Protein AF-A0AB34Z5J9-F1 (afdb_monomer)

Solvent-accessible surface area (backbone atoms only — not comparable to full-atom values): 11481 Å² total; per-residue (Å²): 140,80,83,76,79,74,84,74,77,74,65,77,55,78,80,76,75,94,59,63,90,60,36,76,44,75,49,77,56,95,53,24,40,38,38,29,40,53,68,23,30,44,81,69,49,71,51,79,42,78,51,80,87,83,54,104,60,88,43,65,30,38,40,39,29,26,32,43,65,83,56,100,83,80,54,65,54,71,48,75,48,70,69,78,55,93,94,48,43,84,73,50,65,47,67,53,68,44,71,50,92,61,91,52,70,50,76,49,75,57,94,89,40,82,45,72,50,68,60,80,61,38,28,34,46,32,47,34,36,72,48,26,35,42,36,44,27,26,61,50,58,60,54,65,34,34,66,88,49,40,80,41,71,69,44,47,51,52,51,49,54,51,52,53,50,51,45,51,53,28,51,76,69,76,40,84,66,58,96,72,42,54,66,59,55,47,32,68,75,57,54,101

InterPro domains:
  IPR004180 Protein of unknown function DUF226, Borrelia species [PF02890] (55-190)

Secondary structure (DSSP, 8-state):
---PPP-----------S-GGGEEEEEEETTEEEEEEEEESSEEEEEEEEE-SS-SS-EEEEEEEEE-SSSSSS-EEEEEE-PPPTT--EEEEEEEEE--SS--EEEEEETTEEEEEE-S-EEEEEEEETTEEEEEEESGGGGGG-HHHHTSHHHHHHHHHHHHHHHHHHHHTT-PPPSS-HHHHHHHHH--

Radius of gyration: 19.25 Å; Cα contacts (8 Å, |Δi|>4): 317; chains: 1; bounding box: 52×55×58 Å

Nearest PDB structures (foldseek):
  3f6h-assembly1_B  TM=5.678E-01  e=7.567E+00  Leptospira interrogans
  2qkd-assembly1_A  TM=2.552E-01  e=8.009E+00  Mus musculus

Structure (mmCIF, N/CA/C/O backbone):
data_AF-A0AB34Z5J9-F1
#
_entry.id   AF-A0AB34Z5J9-F1
#
loop_
_atom_site.group_PDB
_atom_site.id
_atom_site.type_symbol
_atom_site.label_atom_id
_atom_site.label_alt_id
_atom_site.label_comp_id
_atom_site.label_asym_id
_atom_site.label_entity_id
_atom_site.label_seq_id
_atom_site.pdbx_PDB_ins_code
_atom_site.Cartn_x
_atom_site.Cartn_y
_atom_site.Cartn_z
_atom_site.occupancy
_atom_site.B_iso_or_equiv
_atom_site.auth_seq_id
_atom_site.auth_comp_id
_atom_site.auth_asym_id
_atom_site.auth_atom_id
_atom_site.pdbx_PDB_model_num
ATOM 1 N N . MET A 1 1 ? -31.001 -37.516 22.589 1.00 37.53 1 MET A N 1
ATOM 2 C CA . MET A 1 1 ? -30.347 -37.360 21.273 1.00 37.53 1 MET A CA 1
ATOM 3 C C . MET A 1 1 ? -31.066 -36.230 20.564 1.00 37.53 1 MET A C 1
ATOM 5 O O . MET A 1 1 ? -32.248 -36.346 20.296 1.00 37.53 1 MET A O 1
ATOM 9 N N . GLU A 1 2 ? -30.540 -35.029 20.765 1.00 39.19 2 GLU A N 1
ATOM 10 C CA . GLU A 1 2 ? -29.857 -34.203 19.749 1.00 39.19 2 GLU A CA 1
ATOM 11 C C . GLU A 1 2 ? -30.786 -33.074 19.293 1.00 39.19 2 GLU A C 1
ATOM 13 O O . GLU A 1 2 ? -31.402 -33.093 18.234 1.00 39.19 2 GLU A O 1
ATOM 18 N N . THR A 1 3 ? -30.894 -32.061 20.153 1.00 40.12 3 THR A N 1
ATOM 19 C CA . THR A 1 3 ? -31.302 -30.721 19.737 1.00 40.12 3 THR A CA 1
ATOM 20 C C . THR A 1 3 ? -30.230 -30.190 18.792 1.00 40.12 3 THR A C 1
ATOM 22 O O . THR A 1 3 ? -29.112 -29.898 19.221 1.00 40.12 3 THR A O 1
ATOM 25 N N . ALA A 1 4 ? -30.560 -30.113 17.503 1.00 41.91 4 ALA A N 1
ATOM 26 C CA . ALA A 1 4 ? -29.700 -29.518 16.491 1.00 41.91 4 ALA A CA 1
ATOM 27 C C . ALA A 1 4 ? -29.299 -28.091 16.920 1.00 41.91 4 ALA A C 1
ATOM 29 O O . ALA A 1 4 ? -30.174 -27.309 17.303 1.00 41.91 4 ALA A O 1
ATOM 30 N N . PRO A 1 5 ? -28.006 -27.723 16.883 1.00 36.50 5 PRO A N 1
ATOM 31 C CA . PRO A 1 5 ? -27.596 -26.383 17.257 1.00 36.50 5 PRO A CA 1
ATOM 32 C C . PRO A 1 5 ? -28.062 -25.399 16.182 1.00 36.50 5 PRO A C 1
ATOM 34 O O . PRO A 1 5 ? -27.788 -25.567 14.991 1.00 36.50 5 PRO A O 1
ATOM 37 N N . GLU A 1 6 ? -28.772 -24.360 16.615 1.00 38.91 6 GLU A N 1
ATOM 38 C CA . GLU A 1 6 ? -29.159 -23.235 15.771 1.00 38.91 6 GLU A CA 1
ATOM 39 C C . GLU A 1 6 ? -27.933 -22.661 15.036 1.00 38.91 6 GLU A C 1
ATOM 41 O O . GLU A 1 6 ? -26.849 -22.537 15.623 1.00 38.91 6 GLU A O 1
ATOM 46 N N . PRO A 1 7 ? -28.063 -22.256 13.759 1.00 33.31 7 PRO A N 1
ATOM 47 C CA . PRO A 1 7 ? -26.961 -21.646 13.041 1.00 33.31 7 PRO A CA 1
ATOM 48 C C . PRO A 1 7 ? -26.617 -20.300 13.689 1.00 33.31 7 PRO A C 1
ATOM 50 O O . PRO A 1 7 ? -27.321 -19.300 13.534 1.00 33.31 7 PRO A O 1
ATOM 53 N N . ILE A 1 8 ? -25.484 -20.285 14.394 1.00 36.44 8 ILE A N 1
ATOM 54 C CA . ILE A 1 8 ? -24.826 -19.100 14.944 1.00 36.44 8 ILE A CA 1
ATOM 55 C C . ILE A 1 8 ? -24.813 -18.018 13.862 1.00 36.44 8 ILE A C 1
ATOM 57 O O . ILE A 1 8 ? -24.195 -18.177 12.804 1.00 36.44 8 ILE A O 1
ATOM 61 N N . LYS A 1 9 ? -25.521 -16.911 14.124 1.00 40.12 9 LYS A N 1
ATOM 62 C CA . LYS A 1 9 ? -25.603 -15.736 13.250 1.00 40.12 9 LYS A CA 1
ATOM 63 C C . LYS A 1 9 ? -24.185 -15.271 12.906 1.00 40.12 9 LYS A C 1
ATOM 65 O O . LYS A 1 9 ? -23.547 -14.570 13.689 1.00 40.12 9 LYS A O 1
ATOM 70 N N . LYS A 1 10 ? -23.694 -15.664 11.723 1.00 36.88 10 LYS A N 1
ATOM 71 C CA . LYS A 1 10 ? -22.406 -15.239 11.162 1.00 36.88 10 LYS A CA 1
ATOM 72 C C . LYS A 1 10 ? -22.338 -13.717 11.228 1.00 36.88 10 LYS A C 1
ATOM 74 O O . LYS A 1 10 ? -23.129 -13.024 10.584 1.00 36.88 10 LYS A O 1
ATOM 79 N N . GLY A 1 11 ? -21.419 -13.208 12.048 1.00 32.62 11 GLY A N 1
ATOM 80 C CA . GLY A 1 11 ? -21.212 -11.781 12.247 1.00 32.62 11 GLY A CA 1
ATOM 81 C C . GLY A 1 11 ? -21.100 -11.072 10.901 1.00 32.62 11 GLY A C 1
ATOM 82 O O . GLY A 1 11 ? -20.240 -11.392 10.081 1.00 32.62 11 GLY A O 1
ATOM 83 N N . LYS A 1 12 ? -22.009 -10.125 10.651 1.00 31.44 12 LYS A N 1
ATOM 84 C CA . LYS A 1 12 ? -21.977 -9.277 9.458 1.00 31.44 12 LYS A CA 1
ATOM 85 C C . LYS A 1 12 ? -20.625 -8.566 9.416 1.00 31.44 12 LYS A C 1
ATOM 87 O O . LYS A 1 12 ? -20.352 -7.705 10.250 1.00 31.44 12 LYS A O 1
ATOM 92 N N . CYS A 1 13 ? -19.799 -8.918 8.436 1.00 33.16 13 CYS A N 1
ATOM 93 C CA . CYS A 1 13 ? -18.566 -8.214 8.119 1.00 33.16 13 CYS A CA 1
ATOM 94 C C . CYS A 1 13 ? -18.916 -6.746 7.809 1.00 33.16 13 CYS A C 1
ATOM 96 O O . CYS A 1 13 ? -19.538 -6.450 6.788 1.00 33.16 13 CYS A O 1
ATOM 98 N N . LYS A 1 14 ? -18.623 -5.839 8.749 1.00 38.50 14 LYS A N 1
ATOM 99 C CA . LYS A 1 14 ? -19.113 -4.448 8.758 1.00 38.50 14 LYS A CA 1
ATOM 100 C C . LYS A 1 14 ? -18.133 -3.450 8.138 1.00 38.50 14 LYS A C 1
ATOM 102 O O . LYS A 1 14 ? -18.290 -2.252 8.358 1.00 38.50 14 LYS A O 1
ATOM 107 N N . VAL A 1 15 ? -17.164 -3.872 7.329 1.00 35.91 15 VAL A N 1
ATOM 108 C CA . VAL A 1 15 ? -16.463 -2.918 6.459 1.00 35.91 15 VAL A CA 1
ATOM 109 C C . VAL A 1 15 ? -17.400 -2.641 5.289 1.00 35.91 15 VAL A C 1
ATOM 111 O O . VAL A 1 15 ? -17.689 -3.543 4.515 1.00 35.91 15 VAL A O 1
ATOM 114 N N . GLU A 1 16 ? -17.932 -1.426 5.191 1.00 35.06 16 GLU A N 1
ATOM 115 C CA . GLU A 1 16 ? -18.709 -0.980 4.032 1.00 35.06 16 GLU A CA 1
ATOM 116 C C . GLU A 1 16 ? -17.898 0.094 3.324 1.00 35.06 16 GLU A C 1
ATOM 118 O O . GLU A 1 16 ? -17.802 1.223 3.803 1.00 35.06 16 GLU A O 1
ATOM 123 N N . CYS A 1 17 ? -17.318 -0.257 2.179 1.00 39.47 17 CYS A N 1
ATOM 124 C CA . CYS A 1 17 ? -16.840 0.740 1.235 1.00 39.47 17 CYS A CA 1
ATOM 125 C C . CYS A 1 17 ? -18.034 1.211 0.398 1.00 39.47 17 CYS A C 1
ATOM 127 O O . CYS A 1 17 ? -18.620 0.437 -0.358 1.00 39.47 17 CYS A O 1
ATOM 129 N N . GLN A 1 18 ? -18.409 2.484 0.538 1.00 38.97 18 GLN A N 1
ATOM 130 C CA . GLN A 1 18 ? -19.601 3.055 -0.106 1.00 38.97 18 GLN A CA 1
ATOM 131 C C . GLN A 1 18 ? -19.441 3.292 -1.622 1.00 38.97 18 GLN A C 1
ATOM 133 O O . GLN A 1 18 ? -20.354 3.820 -2.245 1.00 38.97 18 GLN A O 1
ATOM 138 N N . ASN A 1 19 ? -18.302 2.923 -2.222 1.00 51.12 19 ASN A N 1
ATOM 139 C CA . ASN A 1 19 ? -17.972 3.233 -3.615 1.00 51.12 19 ASN A CA 1
ATOM 140 C C . ASN A 1 19 ? -17.484 1.983 -4.375 1.00 51.12 19 ASN A C 1
ATOM 142 O O . ASN A 1 19 ? -16.292 1.802 -4.622 1.00 51.12 19 ASN A O 1
ATOM 146 N N . LYS A 1 20 ? -18.415 1.065 -4.673 1.00 50.72 20 LYS A N 1
ATOM 147 C CA . LYS A 1 20 ? -18.115 -0.283 -5.199 1.00 50.72 20 LYS A CA 1
ATOM 148 C C . LYS A 1 20 ? -17.430 -0.279 -6.572 1.00 50.72 20 LYS A C 1
ATOM 150 O O . LYS A 1 20 ? -16.634 -1.170 -6.833 1.00 50.72 20 LYS A O 1
ATOM 155 N N . GLU A 1 21 ? -17.671 0.731 -7.409 1.00 59.09 21 GLU A N 1
ATOM 156 C CA . GLU A 1 21 ? -17.112 0.826 -8.773 1.00 59.09 21 GLU A CA 1
ATOM 157 C C . GLU A 1 21 ? -15.587 1.032 -8.815 1.00 59.09 21 GLU A C 1
ATOM 159 O O . GLU A 1 21 ? -14.943 0.815 -9.843 1.00 59.09 21 GLU A O 1
ATOM 164 N N . ARG A 1 22 ? -14.993 1.438 -7.687 1.00 67.19 22 ARG A N 1
ATOM 165 C CA . ARG A 1 22 ? -13.553 1.709 -7.561 1.00 67.19 22 ARG A CA 1
ATOM 166 C C . ARG A 1 22 ? -12.728 0.451 -7.281 1.00 67.19 22 ARG A C 1
ATOM 168 O O . ARG A 1 22 ? -11.511 0.442 -7.468 1.00 67.19 22 ARG A O 1
ATOM 175 N N . PHE A 1 23 ? -13.389 -0.626 -6.860 1.00 80.69 23 PHE A N 1
ATOM 176 C CA . PHE A 1 23 ? -12.752 -1.905 -6.586 1.00 80.69 23 PHE A CA 1
ATOM 177 C C . PHE A 1 23 ? -12.976 -2.862 -7.752 1.00 80.69 23 PHE A C 1
ATOM 179 O O . PHE A 1 23 ? -14.095 -3.054 -8.219 1.00 80.69 23 PHE A O 1
ATOM 186 N N . ILE A 1 24 ? -11.904 -3.495 -8.224 1.00 85.19 24 ILE A N 1
ATOM 187 C CA . ILE A 1 24 ? -12.002 -4.540 -9.253 1.00 85.19 24 ILE A CA 1
ATOM 188 C C . ILE A 1 24 ? -12.543 -5.848 -8.695 1.00 85.19 24 ILE A C 1
ATOM 190 O O . ILE A 1 24 ? -13.021 -6.674 -9.472 1.00 85.19 24 ILE A O 1
ATOM 194 N N . LEU A 1 25 ? -12.410 -6.037 -7.381 1.00 88.62 25 LEU A N 1
ATOM 195 C CA . LEU A 1 25 ? -12.826 -7.22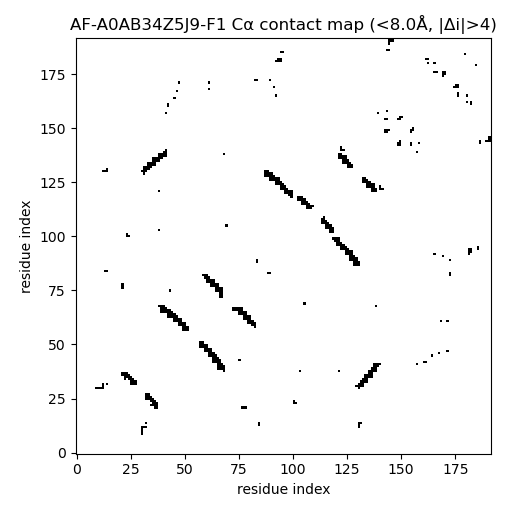3 -6.658 1.00 88.62 25 LEU A CA 1
ATOM 196 C C . LEU A 1 25 ? -13.064 -6.873 -5.185 1.00 88.62 25 LEU A C 1
ATOM 198 O O . LEU A 1 25 ? -12.303 -6.112 -4.583 1.00 88.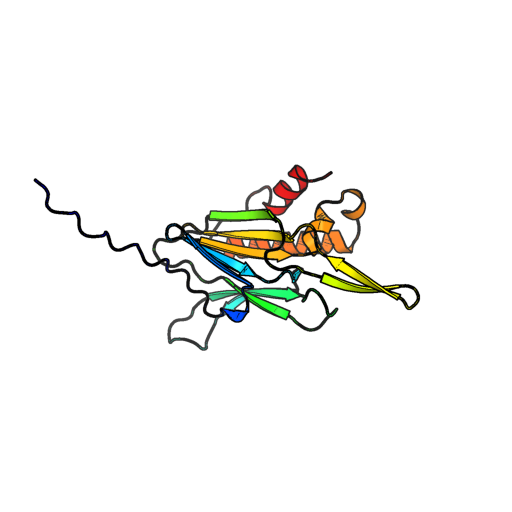62 25 LEU A O 1
ATOM 202 N N . ILE A 1 26 ? -14.122 -7.450 -4.620 1.00 88.75 26 ILE A N 1
ATOM 203 C CA . ILE A 1 26 ? -14.399 -7.443 -3.186 1.00 88.75 26 ILE A CA 1
ATOM 204 C C . ILE A 1 26 ? -14.570 -8.904 -2.776 1.00 88.75 26 ILE A C 1
ATOM 206 O O . ILE A 1 26 ? -15.576 -9.523 -3.122 1.00 88.75 26 ILE A O 1
ATOM 210 N N . GLU A 1 27 ? -13.587 -9.458 -2.075 1.00 88.81 27 GLU A N 1
ATOM 211 C CA . GLU A 1 27 ? -13.630 -10.827 -1.558 1.00 88.81 27 GLU A CA 1
ATOM 212 C C . GLU A 1 27 ? -14.259 -10.798 -0.157 1.00 88.81 27 GLU A C 1
ATOM 214 O O . GLU A 1 27 ? -13.976 -9.902 0.645 1.00 88.81 27 GLU A O 1
ATOM 219 N N . LYS A 1 28 ? -15.137 -11.756 0.148 1.00 90.19 28 LYS A N 1
ATOM 220 C CA . LYS A 1 28 ? -15.713 -11.929 1.487 1.00 90.19 28 LYS A CA 1
ATOM 221 C C . LYS A 1 28 ? -15.486 -13.362 1.932 1.00 90.19 28 LYS A C 1
ATOM 223 O O . LYS A 1 28 ? -16.151 -14.265 1.437 1.00 90.19 28 LYS A O 1
ATOM 228 N N . GLU A 1 29 ? -14.579 -13.552 2.876 1.00 83.56 29 GLU A N 1
ATOM 229 C CA . GLU A 1 29 ? -14.188 -14.872 3.363 1.00 83.56 29 GLU A CA 1
ATOM 230 C C . GLU A 1 29 ? -14.045 -14.840 4.885 1.00 83.56 29 GLU A C 1
ATOM 232 O O . GLU A 1 29 ? -13.462 -13.909 5.440 1.00 83.56 29 GLU A O 1
ATOM 237 N N . ASN A 1 30 ? -14.606 -15.833 5.581 1.00 80.12 30 ASN A N 1
ATOM 238 C CA . ASN A 1 30 ? -14.482 -15.994 7.039 1.00 80.12 30 ASN A CA 1
ATOM 239 C C . ASN A 1 30 ? -14.828 -14.734 7.854 1.00 80.12 30 ASN A C 1
ATOM 241 O O . ASN A 1 30 ? -14.181 -14.411 8.848 1.00 80.12 30 ASN A O 1
ATOM 245 N N . GLY A 1 31 ? -15.843 -13.984 7.411 1.00 80.19 31 GLY A N 1
ATOM 246 C CA . GLY A 1 31 ? -16.255 -12.745 8.074 1.00 80.19 31 GLY A CA 1
ATOM 247 C C . GLY A 1 31 ? -15.268 -11.585 7.908 1.00 80.19 31 GLY A C 1
ATOM 248 O O . GLY A 1 31 ? -15.427 -10.574 8.592 1.00 80.19 31 GLY A O 1
ATOM 249 N N . LYS A 1 32 ? -14.287 -11.701 7.003 1.00 86.44 32 LYS A N 1
ATOM 250 C CA . LYS A 1 32 ? -13.389 -10.628 6.565 1.00 86.44 32 LYS A CA 1
ATOM 251 C C . LYS A 1 32 ? -13.738 -10.168 5.154 1.00 86.44 32 LYS A C 1
ATOM 253 O O . LYS A 1 32 ? -14.137 -10.975 4.316 1.00 86.44 32 LYS A O 1
ATOM 258 N N . ALA A 1 33 ? -13.574 -8.876 4.893 1.00 90.81 33 ALA A N 1
ATOM 259 C CA . ALA A 1 33 ? -13.768 -8.294 3.569 1.00 90.81 33 ALA A CA 1
ATOM 260 C C . ALA A 1 33 ? -12.442 -7.750 3.027 1.00 90.81 33 ALA A C 1
ATOM 262 O O . ALA A 1 33 ? -11.815 -6.902 3.663 1.00 90.81 33 ALA A O 1
ATOM 263 N N . MET A 1 34 ? -12.036 -8.221 1.850 1.00 92.19 34 MET A N 1
ATOM 264 C CA . MET A 1 34 ? -10.837 -7.763 1.152 1.00 92.19 34 MET A CA 1
ATOM 265 C C . MET A 1 34 ? -11.239 -6.935 -0.060 1.00 92.19 34 MET A C 1
ATOM 267 O O . MET A 1 34 ? -11.973 -7.392 -0.933 1.00 92.19 34 MET A O 1
ATOM 271 N N . TYR A 1 35 ? -10.766 -5.698 -0.108 1.00 91.88 35 TYR A N 1
ATOM 272 C CA . TYR A 1 35 ? -11.091 -4.737 -1.153 1.00 91.88 35 TYR A CA 1
ATOM 273 C C . TYR A 1 35 ? -9.885 -4.540 -2.059 1.00 91.88 35 TYR A C 1
ATOM 275 O O . TYR A 1 35 ? -8.821 -4.166 -1.578 1.00 91.88 35 TYR A O 1
ATOM 283 N N . HIS A 1 36 ? -10.036 -4.750 -3.364 1.00 92.50 36 HIS A N 1
ATOM 284 C CA . HIS A 1 36 ? -8.932 -4.681 -4.323 1.00 92.50 36 HIS A CA 1
ATOM 285 C C . HIS A 1 36 ? -9.151 -3.546 -5.317 1.00 92.50 36 HIS A C 1
ATOM 287 O O . HIS A 1 36 ? -10.126 -3.574 -6.069 1.00 92.50 36 HIS A O 1
ATOM 293 N N . THR A 1 37 ? -8.271 -2.543 -5.341 1.00 90.62 37 THR A N 1
ATOM 294 C CA . THR A 1 37 ? -8.356 -1.443 -6.320 1.00 90.62 37 THR A CA 1
ATOM 295 C C . THR A 1 37 ? -7.939 -1.903 -7.718 1.00 90.62 37 THR A C 1
ATOM 297 O O . THR A 1 37 ? -7.345 -2.969 -7.898 1.00 90.62 37 THR A O 1
ATOM 300 N N . LYS A 1 38 ? -8.186 -1.072 -8.735 1.00 88.12 38 LYS A N 1
ATOM 301 C CA . LYS A 1 38 ? -7.490 -1.201 -10.026 1.00 88.12 38 LYS A CA 1
ATOM 302 C C . LYS A 1 38 ? -5.979 -1.028 -9.836 1.00 88.12 38 LYS A C 1
ATOM 304 O O . LYS A 1 38 ? -5.529 -0.453 -8.844 1.00 88.12 38 LYS A O 1
ATOM 309 N N . ILE A 1 39 ? -5.200 -1.527 -10.800 1.00 88.94 39 ILE A N 1
ATOM 310 C CA . ILE A 1 39 ? -3.765 -1.233 -10.870 1.00 88.94 39 ILE A CA 1
ATOM 311 C C . ILE A 1 39 ? -3.617 0.217 -11.312 1.00 88.94 39 ILE A C 1
ATOM 313 O O . ILE A 1 39 ? -4.005 0.560 -12.427 1.00 88.94 39 ILE A O 1
ATOM 317 N N . MET A 1 40 ? -3.045 1.034 -10.439 1.00 88.38 40 MET A N 1
ATOM 318 C CA . MET A 1 40 ? -2.765 2.448 -10.662 1.00 88.38 40 MET A CA 1
ATOM 319 C C . MET A 1 40 ? -1.274 2.644 -10.933 1.00 88.38 40 MET A C 1
ATOM 321 O O . MET A 1 40 ? -0.468 1.737 -10.703 1.00 88.38 40 MET A O 1
ATOM 325 N N . MET A 1 41 ? -0.879 3.803 -11.455 1.00 87.12 41 MET A N 1
ATOM 326 C CA . MET A 1 41 ? 0.539 4.098 -11.665 1.00 87.12 41 MET A CA 1
ATOM 327 C C . MET A 1 41 ? 1.247 4.231 -10.312 1.00 87.12 41 MET A C 1
ATOM 329 O O . MET A 1 41 ? 2.141 3.449 -9.992 1.00 87.12 41 MET A O 1
ATOM 333 N N . ASP A 1 42 ? 0.796 5.184 -9.508 1.00 87.31 42 ASP A N 1
ATOM 334 C CA . ASP A 1 42 ? 1.354 5.600 -8.222 1.00 87.31 42 ASP A CA 1
ATOM 335 C C . ASP A 1 42 ? 0.364 6.568 -7.530 1.00 87.31 42 ASP A C 1
ATOM 337 O O . ASP A 1 42 ? -0.790 6.733 -7.948 1.00 87.31 42 ASP A O 1
ATOM 341 N N . VAL A 1 43 ? 0.791 7.162 -6.418 1.00 89.56 43 VAL A N 1
ATOM 342 C CA . VAL A 1 43 ? -0.020 8.062 -5.595 1.00 89.56 43 VAL A CA 1
ATOM 343 C C . VAL A 1 43 ? 0.050 9.488 -6.159 1.00 89.56 43 VAL A C 1
ATOM 345 O O . VAL A 1 43 ? 1.110 9.949 -6.566 1.00 89.56 43 VAL A O 1
ATOM 348 N N . TYR A 1 44 ? -1.078 10.199 -6.203 1.00 87.75 44 TYR A N 1
ATOM 349 C CA . TYR A 1 44 ? -1.143 11.612 -6.599 1.00 87.75 44 TYR A CA 1
ATOM 350 C C . TYR A 1 44 ? -1.144 12.541 -5.383 1.00 87.75 44 TYR A C 1
ATOM 352 O O . TYR A 1 44 ? -0.292 13.416 -5.265 1.00 87.75 44 TYR A O 1
ATOM 360 N N . LYS A 1 45 ? -2.108 12.342 -4.480 1.00 90.44 45 LYS A N 1
ATOM 361 C CA . LYS A 1 45 ? -2.320 13.150 -3.272 1.00 90.44 45 LYS A CA 1
ATOM 362 C C . LYS A 1 45 ? -2.982 12.288 -2.203 1.00 90.44 45 LYS A C 1
ATOM 364 O O . LYS A 1 45 ? -3.702 11.349 -2.527 1.00 90.44 45 LYS A O 1
ATOM 369 N N . PHE A 1 46 ? -2.778 12.602 -0.936 1.00 93.06 46 PHE A N 1
ATOM 370 C CA . PHE A 1 46 ? -3.477 11.946 0.164 1.00 93.06 46 PHE A CA 1
ATOM 371 C C . PHE A 1 46 ? -3.614 12.891 1.354 1.00 93.06 46 PHE A C 1
ATOM 373 O O . PHE A 1 46 ? -3.043 13.981 1.348 1.00 93.06 46 PHE A O 1
ATOM 380 N N . GLY A 1 47 ? -4.433 12.505 2.326 1.00 92.00 47 GLY A N 1
ATOM 381 C CA . GLY A 1 47 ? -4.571 13.224 3.587 1.00 92.00 47 GLY A CA 1
ATOM 382 C C . GLY A 1 47 ? -5.913 12.983 4.261 1.00 92.00 47 GLY A C 1
ATOM 383 O O . GLY A 1 47 ? -6.793 12.309 3.718 1.00 92.00 47 GLY A O 1
ATOM 384 N N . VAL A 1 48 ? -6.069 13.563 5.448 1.00 89.12 48 VAL A N 1
ATOM 385 C CA . VAL A 1 48 ? -7.320 13.539 6.211 1.00 89.12 48 VAL A CA 1
ATOM 386 C C . VAL A 1 48 ? -8.243 14.649 5.713 1.00 89.12 48 VAL A C 1
ATOM 388 O O . VAL A 1 48 ? -7.838 15.802 5.596 1.00 89.12 48 VAL A O 1
ATOM 391 N N . TYR A 1 49 ? -9.494 14.302 5.424 1.00 84.19 49 TYR A N 1
ATOM 392 C CA . TYR A 1 49 ? -10.528 15.225 4.971 1.00 84.19 49 TYR A CA 1
ATOM 393 C C . TYR A 1 49 ? -11.780 15.088 5.836 1.00 84.19 49 TYR A C 1
ATOM 395 O O . TYR A 1 49 ? -12.204 13.986 6.187 1.00 84.19 49 TYR A O 1
ATOM 403 N N . GLU A 1 50 ? -12.413 16.220 6.135 1.00 76.69 50 GLU A N 1
ATOM 404 C CA . GLU A 1 50 ? -13.707 16.258 6.812 1.00 76.69 50 GLU A CA 1
ATOM 405 C C . GLU A 1 50 ? -14.837 16.136 5.780 1.00 76.69 50 GLU A C 1
ATOM 407 O O . GLU A 1 50 ? -15.011 17.001 4.915 1.00 76.69 50 GLU A O 1
ATOM 412 N N . ASN A 1 51 ? -15.640 15.073 5.863 1.00 66.06 51 ASN A N 1
ATOM 413 C CA . ASN A 1 51 ? -16.796 14.919 4.984 1.00 66.06 51 ASN A CA 1
ATOM 414 C C . ASN A 1 51 ? -18.042 15.581 5.593 1.00 66.06 51 ASN A C 1
ATOM 416 O O . ASN A 1 51 ? -18.663 15.047 6.513 1.00 66.06 51 ASN A O 1
ATOM 420 N N . LYS A 1 52 ? -18.436 16.738 5.046 1.00 61.31 52 LYS A N 1
ATOM 421 C CA . LYS A 1 52 ? -19.587 17.530 5.520 1.00 61.31 52 LYS A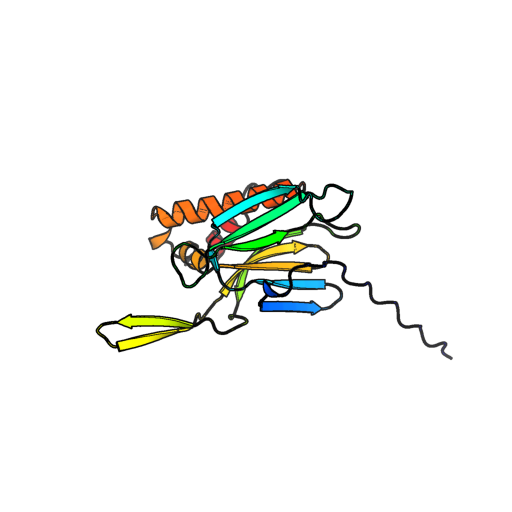 CA 1
ATOM 422 C C . LYS A 1 52 ? -20.948 17.068 4.969 1.00 61.31 52 LYS A C 1
ATOM 424 O O . LYS A 1 52 ? -21.976 17.538 5.440 1.00 61.31 52 LYS A O 1
ATOM 429 N N . LYS A 1 53 ? -20.986 16.173 3.970 1.00 55.41 53 LYS A N 1
ATOM 430 C CA . LYS A 1 53 ? -22.187 15.952 3.133 1.00 55.41 53 LYS A CA 1
ATOM 431 C C . LYS A 1 53 ? -23.143 14.833 3.575 1.00 55.41 53 LYS A C 1
ATOM 433 O O . LYS A 1 53 ? -24.233 14.764 3.023 1.00 55.41 53 LYS A O 1
ATOM 438 N N . LYS A 1 54 ? -22.776 13.929 4.498 1.00 50.78 54 LYS A N 1
ATOM 439 C CA . LYS A 1 54 ? -23.511 12.646 4.654 1.00 50.78 54 LYS A CA 1
ATOM 440 C C . LYS A 1 54 ? -24.234 12.375 5.979 1.00 50.78 54 LYS A C 1
ATOM 442 O O . LYS A 1 54 ? -24.983 11.408 6.042 1.00 50.78 54 LYS A O 1
ATOM 447 N N . SER A 1 55 ? -24.079 13.194 7.018 1.00 45.94 55 SER A N 1
ATOM 448 C CA . SER A 1 55 ? -24.847 13.061 8.273 1.00 45.94 55 SER A CA 1
ATOM 449 C C . SER A 1 55 ? -24.479 14.187 9.238 1.00 45.94 55 SER A C 1
ATOM 451 O O . SER A 1 55 ? -23.329 14.612 9.224 1.00 45.94 55 SER A O 1
ATOM 453 N N . LYS A 1 56 ? -25.379 14.582 10.152 1.00 51.66 56 LYS A N 1
ATOM 454 C CA . LYS A 1 56 ? -25.152 15.527 11.279 1.00 51.66 56 LYS A CA 1
ATOM 455 C C . LYS A 1 56 ? -23.927 15.219 12.182 1.00 51.66 56 LYS A C 1
ATOM 457 O O . LYS A 1 56 ? -23.676 15.939 13.140 1.00 51.66 56 LYS A O 1
ATOM 462 N N . LYS A 1 57 ? -23.158 14.160 11.899 1.00 53.81 57 LYS A N 1
ATOM 463 C CA . LYS A 1 57 ? -21.966 13.719 12.627 1.00 53.81 57 LYS A CA 1
ATOM 464 C C . LYS A 1 57 ? -20.737 13.864 11.722 1.00 53.81 57 LYS A C 1
ATOM 466 O O . LYS A 1 57 ? -20.641 13.169 10.710 1.00 53.81 57 LYS A O 1
ATOM 471 N N . LYS A 1 58 ? -19.812 14.755 12.099 1.00 58.88 58 LYS A N 1
ATOM 472 C CA . LYS A 1 58 ? -18.507 14.946 11.446 1.00 58.88 58 LYS A CA 1
ATOM 473 C C . LYS A 1 58 ? -17.758 13.611 11.401 1.00 58.88 58 LYS A C 1
ATOM 475 O O . LYS A 1 58 ? -17.558 12.984 12.441 1.00 58.88 58 LYS A O 1
ATOM 480 N N . ARG A 1 59 ? -17.376 13.150 10.208 1.00 68.44 59 ARG A N 1
ATOM 481 C CA . ARG A 1 59 ? -16.541 11.953 10.026 1.00 68.44 59 ARG A CA 1
ATOM 482 C C . ARG A 1 59 ? -15.288 12.341 9.254 1.00 68.44 59 ARG A C 1
ATOM 484 O O . ARG A 1 59 ? -15.385 12.855 8.141 1.00 68.44 59 ARG A O 1
ATOM 491 N N . MET A 1 60 ? -14.137 12.101 9.875 1.00 81.75 60 MET A N 1
ATOM 492 C CA . MET A 1 60 ? -12.834 12.231 9.231 1.00 81.75 60 MET A CA 1
ATOM 493 C C . MET A 1 60 ? -12.615 11.026 8.322 1.00 81.75 60 MET A C 1
ATOM 495 O O . MET A 1 60 ? -12.823 9.892 8.745 1.00 81.75 60 MET A O 1
ATOM 499 N N . GLU A 1 61 ? -12.212 11.254 7.082 1.00 89.00 61 GLU A N 1
ATOM 500 C CA . GLU A 1 61 ? -11.882 10.211 6.113 1.00 89.00 61 GLU A CA 1
ATOM 501 C C . GLU A 1 61 ? -10.455 10.433 5.626 1.00 89.00 61 GLU A C 1
ATOM 503 O O . GLU A 1 61 ? -10.050 11.568 5.385 1.00 89.00 61 GLU A O 1
ATOM 508 N N . PHE A 1 62 ? -9.693 9.362 5.440 1.00 89.88 62 PHE A N 1
ATOM 509 C CA . PHE A 1 62 ? -8.379 9.454 4.821 1.00 89.88 62 PHE A CA 1
ATOM 510 C C . PHE A 1 62 ? -8.519 9.201 3.322 1.00 89.88 62 PHE A C 1
ATOM 512 O O . PHE A 1 62 ? -8.808 8.086 2.881 1.00 89.88 62 PHE A O 1
ATOM 519 N N . ARG A 1 63 ? -8.359 10.250 2.521 1.00 90.44 63 ARG A N 1
ATOM 520 C CA . ARG A 1 63 ? -8.480 10.176 1.065 1.00 90.44 63 ARG A CA 1
ATOM 521 C C . ARG A 1 63 ? -7.126 9.844 0.457 1.00 90.44 63 ARG A C 1
ATOM 523 O O . ARG A 1 63 ? -6.118 10.441 0.819 1.00 90.44 63 ARG A O 1
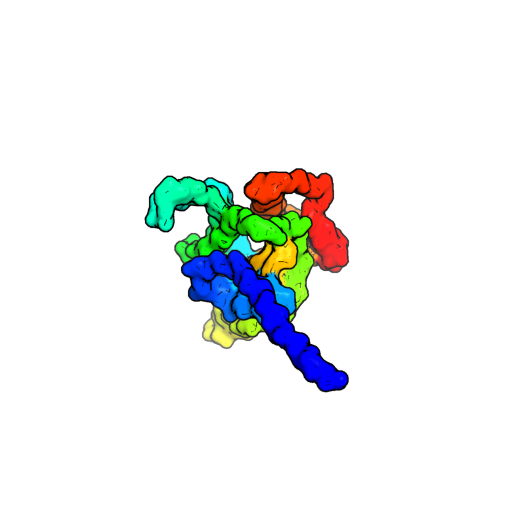ATOM 530 N N . VAL A 1 64 ? -7.134 8.951 -0.524 1.00 90.38 64 VAL A N 1
ATOM 531 C CA . VAL A 1 64 ? -5.988 8.584 -1.355 1.00 90.38 64 VAL A CA 1
ATOM 532 C C . VAL A 1 64 ? -6.368 8.783 -2.816 1.00 90.38 64 VAL A C 1
ATOM 534 O O . VAL A 1 64 ? -7.199 8.065 -3.361 1.00 90.38 64 VAL A O 1
ATOM 537 N N . SER A 1 65 ? -5.764 9.770 -3.452 1.00 88.44 65 SER A N 1
ATOM 538 C CA . SER A 1 65 ? -5.909 10.106 -4.864 1.00 88.44 65 SER A CA 1
ATOM 539 C C . SER A 1 65 ? -4.801 9.409 -5.655 1.00 88.44 65 SER A C 1
ATOM 541 O O . SER A 1 65 ? -3.626 9.568 -5.328 1.00 88.44 65 SER A O 1
ATOM 543 N N . LEU A 1 66 ? -5.153 8.638 -6.683 1.00 87.38 66 LEU A N 1
ATOM 544 C CA . LEU A 1 66 ? -4.249 7.736 -7.405 1.00 87.38 66 LEU A CA 1
ATOM 545 C C . LEU A 1 66 ? -4.138 8.113 -8.884 1.00 87.38 66 LEU A C 1
ATOM 547 O O . LEU A 1 66 ? -5.164 8.311 -9.533 1.00 87.38 66 LEU A O 1
ATOM 551 N N . ARG A 1 67 ? -2.919 8.156 -9.441 1.00 85.94 67 ARG A N 1
ATOM 552 C CA . ARG A 1 67 ? -2.714 8.432 -10.875 1.00 85.94 67 ARG A CA 1
ATOM 553 C C . ARG A 1 67 ? -3.098 7.215 -11.714 1.00 85.94 67 ARG A C 1
ATOM 555 O O . ARG A 1 67 ? -2.615 6.106 -11.465 1.00 85.94 67 ARG A O 1
ATOM 562 N N . ALA A 1 68 ? -3.955 7.419 -12.715 1.00 81.56 68 ALA A N 1
ATOM 563 C CA . ALA A 1 68 ? -4.354 6.373 -13.653 1.00 81.56 68 ALA A CA 1
ATOM 564 C C . ALA A 1 68 ? -3.152 5.710 -14.345 1.00 81.56 68 ALA A C 1
ATOM 566 O O . ALA A 1 68 ? -2.117 6.322 -14.598 1.00 81.56 68 ALA A O 1
ATOM 567 N N . LEU A 1 69 ? -3.314 4.427 -14.668 1.00 75.12 69 LEU A N 1
ATOM 568 C CA . LEU A 1 69 ? -2.276 3.597 -15.280 1.00 75.12 69 LEU A CA 1
ATOM 569 C C . LEU A 1 69 ? -1.952 3.984 -16.732 1.00 75.12 69 LEU A C 1
ATOM 571 O O . LEU A 1 69 ? -0.807 3.860 -17.167 1.00 75.12 69 LEU A O 1
ATOM 575 N N . PHE A 1 70 ? -2.976 4.414 -17.473 1.00 63.97 70 PHE A N 1
ATOM 576 C CA . PHE A 1 70 ? -2.924 4.794 -18.882 1.00 63.97 70 PHE A CA 1
ATOM 577 C C . PHE A 1 70 ? -3.636 6.137 -19.009 1.00 63.97 70 PHE A C 1
ATOM 579 O O . PHE A 1 70 ? -4.859 6.157 -18.940 1.00 63.97 70 PHE A O 1
ATOM 586 N N . ASN A 1 71 ? -2.864 7.226 -19.059 1.00 57.22 71 ASN A N 1
ATOM 587 C CA . ASN A 1 71 ? -3.214 8.613 -19.419 1.00 57.22 71 ASN A CA 1
ATOM 588 C C . ASN A 1 71 ? -2.416 9.535 -18.502 1.00 57.22 71 ASN A C 1
ATOM 590 O O . ASN A 1 71 ? -2.797 9.791 -17.359 1.00 57.22 71 ASN A O 1
ATOM 594 N N . GLY A 1 72 ? -1.260 9.966 -18.998 1.00 52.41 72 GLY A N 1
ATOM 595 C CA . GLY A 1 72 ? -0.253 10.673 -18.225 1.00 52.41 72 GLY A CA 1
ATOM 596 C C . GLY A 1 72 ? -0.610 12.112 -17.888 1.00 52.41 72 GLY A C 1
ATOM 597 O O . GLY A 1 72 ? 0.149 12.955 -18.313 1.00 52.41 72 GLY A O 1
ATOM 598 N N . GLU A 1 73 ? -1.707 12.376 -17.152 1.00 51.75 73 GLU A N 1
ATOM 599 C CA . GLU A 1 73 ? -1.739 13.453 -16.131 1.00 51.75 73 GLU A CA 1
ATOM 600 C C . GLU A 1 73 ? -3.082 13.727 -15.426 1.00 51.75 73 GLU A C 1
ATOM 602 O O . GLU A 1 73 ? -3.052 14.326 -14.357 1.00 51.75 73 GLU A O 1
ATOM 607 N N . ARG A 1 74 ? -4.264 13.329 -15.927 1.00 50.94 74 ARG A N 1
ATOM 608 C CA . ARG A 1 74 ? -5.513 13.990 -15.453 1.00 50.94 74 ARG A CA 1
ATOM 609 C C . ARG A 1 74 ? -6.574 13.150 -14.750 1.00 50.94 74 ARG A C 1
ATOM 611 O O . AR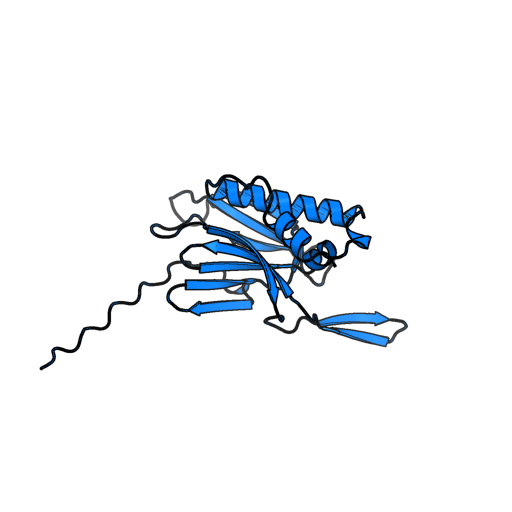G A 1 74 ? -7.442 13.732 -14.106 1.00 50.94 74 ARG A O 1
ATOM 618 N N . ILE A 1 75 ? -6.533 11.820 -14.824 1.00 57.44 75 ILE A N 1
ATOM 619 C CA . ILE A 1 75 ? -7.569 10.998 -14.177 1.00 57.44 75 ILE A CA 1
ATOM 620 C C . ILE A 1 75 ? -7.038 10.457 -12.858 1.00 57.44 75 ILE A C 1
ATOM 622 O O . ILE A 1 75 ? -6.174 9.579 -12.814 1.00 57.44 75 ILE A O 1
ATOM 626 N N . VAL A 1 76 ? -7.578 11.026 -11.788 1.00 63.97 76 VAL A N 1
ATOM 627 C CA . VAL A 1 76 ? -7.311 10.626 -10.417 1.00 63.97 76 VAL A CA 1
ATOM 628 C C . VAL A 1 76 ? -8.471 9.755 -9.948 1.00 63.97 76 VAL A C 1
ATOM 630 O O . VAL A 1 76 ? -9.580 10.253 -9.763 1.00 63.97 76 VAL A O 1
ATOM 633 N N . GLU A 1 77 ? -8.235 8.456 -9.745 1.00 76.81 77 GLU A N 1
ATOM 634 C CA . GLU A 1 77 ? -9.198 7.649 -8.991 1.00 76.81 77 GLU A CA 1
ATOM 635 C C . GLU A 1 77 ? -8.948 7.878 -7.502 1.00 76.81 77 GLU A C 1
ATOM 637 O O . GLU A 1 77 ? -7.828 7.750 -7.009 1.00 76.81 77 GLU A O 1
ATOM 642 N N . GLU A 1 78 ? -9.990 8.244 -6.768 1.00 81.19 78 GLU A N 1
ATOM 643 C CA . GLU A 1 78 ? -9.888 8.448 -5.327 1.00 81.19 78 GLU A CA 1
ATOM 644 C C . GLU A 1 78 ? -10.320 7.188 -4.590 1.00 81.19 78 GLU A C 1
ATOM 646 O O . GLU A 1 78 ? -11.336 6.595 -4.909 1.00 81.19 78 GLU A O 1
ATOM 651 N N . THR A 1 79 ? -9.632 6.786 -3.540 1.00 82.44 79 THR A N 1
ATOM 652 C CA . THR A 1 79 ? -10.082 5.741 -2.615 1.00 82.44 79 THR A CA 1
ATOM 653 C C . THR A 1 79 ? -10.041 6.307 -1.209 1.00 82.44 79 THR A C 1
ATOM 655 O O . THR A 1 79 ? -9.210 7.153 -0.899 1.00 82.44 79 THR A O 1
ATOM 658 N N . HIS A 1 80 ? -11.003 5.921 -0.380 1.00 86.69 80 HIS A N 1
ATOM 659 C CA . HIS A 1 80 ? -11.176 6.488 0.950 1.00 86.69 80 HIS A CA 1
ATOM 660 C C . HIS A 1 80 ? -10.974 5.374 1.970 1.00 86.69 80 HIS A C 1
ATOM 662 O O . HIS A 1 80 ? -11.567 4.300 1.844 1.00 86.69 80 HIS A O 1
ATOM 668 N N . LEU A 1 81 ? -10.147 5.635 2.974 1.00 87.88 81 LEU A N 1
ATOM 669 C CA . LEU A 1 81 ? -10.073 4.841 4.186 1.00 87.88 81 LEU A CA 1
ATOM 670 C C . LEU A 1 81 ? -10.917 5.536 5.256 1.00 87.88 81 LEU A C 1
ATOM 672 O O . LEU A 1 81 ? -10.877 6.755 5.425 1.00 87.88 81 LEU A O 1
ATOM 676 N N . TYR A 1 82 ? -11.720 4.748 5.958 1.00 85.38 82 TYR A N 1
ATOM 677 C CA . TYR A 1 82 ? -12.691 5.250 6.924 1.00 85.38 82 TYR A CA 1
ATOM 678 C C . TYR A 1 82 ? -12.207 5.013 8.358 1.00 85.38 82 TYR A C 1
ATOM 680 O O . TYR A 1 82 ? -11.362 4.134 8.576 1.00 85.38 82 TYR A O 1
ATOM 688 N N . PRO A 1 83 ? -12.758 5.748 9.343 1.00 82.19 83 PRO A N 1
ATOM 689 C CA . PRO A 1 83 ? -12.544 5.449 10.748 1.00 82.19 83 PRO A CA 1
ATOM 690 C C . PRO A 1 83 ? -12.935 4.008 11.063 1.00 82.19 83 PRO A C 1
ATOM 692 O O . PRO A 1 83 ? -13.903 3.469 10.516 1.00 82.19 83 PRO A O 1
ATOM 695 N N . ILE A 1 84 ? -12.177 3.403 11.969 1.00 83.31 84 ILE A N 1
ATOM 696 C CA . ILE A 1 84 ? -12.391 2.030 12.416 1.00 83.31 84 ILE A CA 1
ATOM 697 C C . ILE A 1 84 ? -13.744 1.959 13.138 1.00 83.31 84 ILE A C 1
ATOM 699 O O . ILE A 1 84 ? -14.030 2.769 14.020 1.00 83.31 84 ILE A O 1
ATOM 703 N N . LYS A 1 85 ? -14.593 1.001 12.752 1.00 81.06 85 LYS A N 1
ATOM 704 C CA . LYS A 1 85 ? -15.847 0.727 13.469 1.00 81.06 85 LYS A CA 1
ATOM 705 C C . LYS A 1 85 ? -15.555 -0.067 14.742 1.00 81.06 85 LYS A C 1
ATOM 707 O O . LYS A 1 85 ? -14.575 -0.801 14.813 1.00 81.06 85 LYS A O 1
ATOM 712 N N . GLU A 1 86 ? -16.439 0.048 15.724 1.00 76.25 86 GLU A N 1
ATOM 713 C CA . GLU A 1 86 ? -16.345 -0.690 16.983 1.00 76.25 86 GLU A CA 1
ATOM 714 C C . GLU A 1 86 ? -16.134 -2.201 16.752 1.00 76.25 86 GLU A C 1
ATOM 716 O O . GLU A 1 86 ? -16.815 -2.816 15.926 1.00 76.25 86 GLU A O 1
ATOM 721 N N . GLY A 1 87 ? -15.147 -2.780 17.445 1.00 81.06 87 GLY A N 1
ATOM 722 C CA . GLY A 1 87 ? -14.744 -4.187 17.316 1.00 81.06 87 GLY A CA 1
ATOM 723 C C . GLY A 1 87 ? -13.687 -4.492 16.241 1.00 81.06 87 GLY A C 1
ATOM 724 O O . GLY A 1 87 ? -13.140 -5.601 16.230 1.00 81.06 87 GLY A O 1
ATOM 725 N N . ASP A 1 88 ? -13.355 -3.533 15.373 1.00 88.50 88 ASP A N 1
ATOM 726 C CA . ASP A 1 88 ? -12.267 -3.642 14.395 1.00 88.50 88 ASP A CA 1
ATOM 727 C C . ASP A 1 88 ? -10.987 -2.939 14.895 1.00 88.50 88 ASP A C 1
ATOM 729 O O . ASP A 1 88 ? -10.991 -2.219 15.895 1.00 88.50 88 ASP A O 1
ATOM 733 N N . LYS A 1 89 ? -9.849 -3.189 14.245 1.00 93.12 89 LYS A N 1
ATOM 734 C CA . LYS A 1 89 ? -8.544 -2.635 14.628 1.00 93.12 89 LYS A CA 1
ATOM 735 C C . LYS A 1 89 ? -7.624 -2.553 13.419 1.00 93.12 89 LYS A C 1
ATOM 737 O O . LYS A 1 89 ? -7.457 -3.546 12.721 1.00 93.12 89 LYS A O 1
ATOM 742 N N . PHE A 1 90 ? -6.958 -1.415 13.235 1.00 95.50 90 PHE A N 1
ATOM 743 C CA . PHE A 1 90 ? -5.845 -1.295 12.295 1.00 95.50 90 PHE A CA 1
ATOM 744 C C . PHE A 1 90 ? -4.651 -2.124 12.786 1.00 95.50 90 PHE A C 1
ATOM 746 O O . PHE A 1 90 ? -4.190 -1.971 13.923 1.00 95.50 90 PHE A O 1
ATOM 753 N N . ILE A 1 91 ? -4.194 -3.037 11.932 1.00 96.00 91 ILE A N 1
ATOM 754 C CA . ILE A 1 91 ? -3.106 -3.980 12.209 1.00 96.00 91 ILE A CA 1
ATOM 755 C C . ILE A 1 91 ? -1.776 -3.431 11.698 1.00 96.00 91 ILE A C 1
ATOM 757 O O . ILE A 1 91 ? -0.769 -3.543 12.393 1.00 96.00 91 ILE A O 1
ATOM 761 N N . GLY A 1 92 ? -1.764 -2.841 10.504 1.00 97.00 92 GLY A N 1
ATOM 762 C CA . GLY A 1 92 ? -0.553 -2.301 9.895 1.00 97.00 92 GLY A CA 1
ATOM 763 C C . GLY A 1 92 ? -0.639 -2.221 8.376 1.00 97.00 92 GLY A C 1
ATOM 764 O O . GLY A 1 92 ? -1.659 -2.574 7.775 1.00 97.00 92 GLY A O 1
ATOM 765 N N . ILE A 1 93 ? 0.458 -1.771 7.772 1.00 98.38 93 ILE A N 1
ATOM 766 C CA . ILE A 1 93 ? 0.645 -1.750 6.320 1.00 98.38 93 ILE A CA 1
ATOM 767 C C . ILE A 1 93 ? 1.586 -2.886 5.914 1.00 98.38 93 ILE A C 1
ATOM 769 O O . ILE A 1 93 ? 2.592 -3.133 6.578 1.00 98.38 93 ILE A O 1
ATOM 773 N N . PHE A 1 94 ? 1.259 -3.575 4.823 1.00 98.06 94 PHE A N 1
ATOM 774 C CA . PHE A 1 94 ? 2.049 -4.677 4.275 1.00 98.06 94 PHE A CA 1
ATOM 775 C C . PHE A 1 94 ? 2.228 -4.509 2.769 1.00 98.06 94 PHE A C 1
ATOM 777 O O . PHE A 1 94 ? 1.332 -4.028 2.085 1.00 98.06 94 PHE A O 1
ATOM 784 N N . TYR A 1 95 ? 3.364 -4.946 2.232 1.00 97.94 95 TYR A N 1
ATOM 785 C CA . TYR A 1 95 ? 3.634 -4.900 0.795 1.00 97.94 95 TYR A CA 1
ATOM 786 C C . TYR A 1 95 ? 3.818 -6.298 0.226 1.00 97.94 95 TYR A C 1
ATOM 788 O O . TYR A 1 95 ? 4.269 -7.223 0.907 1.00 97.94 95 TYR A O 1
ATOM 796 N N . GLY A 1 96 ? 3.484 -6.447 -1.050 1.00 96.75 96 GLY A N 1
ATOM 797 C CA . GLY A 1 96 ? 3.637 -7.709 -1.751 1.00 96.75 96 GLY A CA 1
ATOM 798 C C . GLY A 1 96 ? 3.386 -7.589 -3.243 1.00 96.75 96 GLY A C 1
ATOM 799 O O . GLY A 1 96 ? 3.206 -6.504 -3.797 1.00 96.75 96 GLY A O 1
ATOM 800 N N . PHE A 1 97 ? 3.381 -8.737 -3.908 1.00 95.00 97 PHE A N 1
ATOM 801 C CA . PHE A 1 97 ? 2.958 -8.854 -5.295 1.00 95.00 97 PHE A CA 1
ATOM 802 C C . PHE A 1 97 ? 2.192 -10.157 -5.502 1.00 95.00 97 PHE A C 1
ATOM 804 O O . PHE A 1 97 ? 2.460 -11.162 -4.849 1.00 95.00 97 PHE A O 1
ATOM 811 N N . ARG A 1 98 ? 1.242 -10.148 -6.436 1.00 93.69 98 ARG A N 1
ATOM 812 C CA . ARG A 1 98 ? 0.482 -11.336 -6.857 1.00 93.69 98 ARG A CA 1
ATOM 813 C C . ARG A 1 98 ? 0.267 -11.336 -8.366 1.00 93.69 98 ARG A C 1
ATOM 815 O O . ARG A 1 98 ? 0.590 -10.357 -9.040 1.00 93.69 98 ARG A O 1
ATOM 822 N N . LYS A 1 99 ? -0.299 -12.416 -8.909 1.00 91.75 99 LYS A N 1
ATOM 823 C CA . LYS A 1 99 ? -0.832 -12.389 -10.280 1.00 91.75 99 LYS A CA 1
ATOM 824 C C . LYS A 1 99 ? -1.948 -11.330 -10.367 1.00 91.75 99 LYS A C 1
ATOM 826 O O . LYS A 1 99 ? -2.753 -11.255 -9.433 1.00 91.75 99 LYS A O 1
ATOM 831 N N . PRO A 1 100 ? -2.004 -10.507 -11.431 1.00 88.88 100 PRO A N 1
ATOM 832 C CA . PRO A 1 100 ? -3.073 -9.524 -11.591 1.00 88.88 100 PRO A CA 1
ATOM 833 C C . PRO A 1 100 ? -4.461 -10.169 -11.544 1.00 88.88 100 PRO A C 1
ATOM 835 O O . PRO A 1 100 ? -4.691 -11.180 -12.201 1.00 88.88 100 PRO A O 1
ATOM 838 N N . ILE A 1 101 ? -5.385 -9.560 -10.795 1.00 86.00 101 ILE A N 1
ATOM 839 C CA . ILE A 1 101 ? -6.778 -10.030 -10.667 1.00 86.00 101 ILE A CA 1
ATOM 840 C C . ILE A 1 101 ? -7.516 -9.914 -12.009 1.00 86.00 101 ILE A C 1
ATOM 842 O O . ILE A 1 101 ? -8.234 -10.820 -12.415 1.00 86.00 101 ILE A O 1
ATOM 846 N N . LYS A 1 102 ? -7.300 -8.805 -12.725 1.00 81.31 102 LYS A N 1
ATOM 847 C CA . LYS A 1 102 ? -7.708 -8.624 -14.123 1.00 81.31 102 LYS A CA 1
ATOM 848 C C . LYS A 1 102 ? -6.458 -8.428 -14.976 1.00 81.31 102 LYS A C 1
ATOM 850 O O . LYS A 1 102 ? -5.510 -7.775 -14.533 1.00 81.31 102 LYS A O 1
ATOM 855 N N . LYS A 1 103 ? -6.451 -8.974 -16.198 1.00 73.44 103 LYS A N 1
ATOM 856 C CA . LYS A 1 103 ? -5.350 -8.777 -17.155 1.00 73.44 103 LYS A CA 1
ATOM 857 C C . LYS A 1 103 ? -5.222 -7.282 -17.471 1.00 73.44 103 LYS A C 1
ATOM 859 O O . LYS A 1 103 ? -6.084 -6.715 -18.132 1.00 73.44 103 LYS A O 1
ATOM 864 N N . ALA A 1 104 ? -4.149 -6.652 -17.004 1.00 70.00 104 ALA A N 1
ATOM 865 C CA . ALA A 1 104 ? -3.786 -5.295 -17.394 1.00 70.00 104 ALA A CA 1
ATOM 866 C C . ALA A 1 104 ? -2.839 -5.370 -18.596 1.00 70.00 104 ALA A C 1
ATOM 868 O O . ALA A 1 104 ? -1.750 -5.936 -18.483 1.00 70.00 104 ALA A O 1
ATOM 869 N N . ILE A 1 105 ? -3.278 -4.838 -19.740 1.00 70.12 105 ILE A N 1
ATOM 870 C CA . ILE A 1 105 ? -2.538 -4.854 -21.006 1.00 70.12 105 ILE A CA 1
ATOM 871 C C . ILE A 1 105 ? -2.157 -3.421 -21.361 1.00 70.12 105 ILE A C 1
ATOM 873 O O . ILE A 1 105 ? -3.021 -2.556 -21.486 1.00 70.12 105 ILE A O 1
ATOM 877 N N . VAL A 1 106 ? -0.865 -3.183 -21.549 1.00 68.62 106 VAL A N 1
ATOM 878 C CA . VAL A 1 106 ? -0.331 -1.927 -22.073 1.00 68.62 106 VAL A CA 1
ATOM 879 C C . VAL A 1 106 ? -0.227 -2.055 -23.585 1.00 68.62 106 VAL A C 1
ATOM 881 O O . VAL A 1 106 ? 0.423 -2.981 -24.065 1.00 68.62 106 VAL A O 1
ATOM 884 N N . LYS A 1 107 ? -0.838 -1.137 -24.335 1.00 71.69 107 LYS A N 1
ATOM 885 C CA . LYS A 1 107 ? -0.692 -1.036 -25.795 1.00 71.69 107 LYS A CA 1
ATOM 886 C C . LYS A 1 107 ? 0.230 0.137 -26.125 1.00 71.69 107 LYS A C 1
ATOM 888 O O . LYS A 1 107 ? 0.122 1.183 -25.494 1.00 71.69 107 LYS A O 1
ATOM 893 N N . TYR A 1 108 ? 1.132 -0.038 -27.083 1.00 69.00 108 TYR A N 1
ATOM 894 C CA . TYR A 1 108 ? 2.061 0.998 -27.537 1.00 69.00 108 TYR A CA 1
ATOM 895 C C . TYR A 1 108 ? 2.393 0.811 -29.020 1.00 69.00 108 TYR A C 1
ATOM 897 O O . TYR A 1 108 ? 2.196 -0.270 -29.578 1.00 69.00 108 TYR A O 1
ATOM 905 N N . GLN A 1 109 ? 2.880 1.866 -29.667 1.00 69.31 109 GLN A N 1
ATOM 906 C CA . GLN A 1 109 ? 3.402 1.791 -31.028 1.00 69.31 109 GLN A CA 1
ATOM 907 C C . GLN A 1 109 ? 4.927 1.799 -30.995 1.00 69.31 109 GLN A C 1
ATOM 909 O O . GLN A 1 109 ? 5.532 2.569 -30.251 1.00 69.31 109 GLN A O 1
ATOM 914 N N . LEU A 1 110 ? 5.540 0.930 -31.792 1.00 66.25 110 LEU A N 1
ATOM 915 C CA . LEU A 1 110 ? 6.978 0.919 -32.031 1.00 66.25 110 LEU A CA 1
ATOM 916 C C . LEU A 1 110 ? 7.198 0.757 -33.532 1.00 66.25 110 LEU A C 1
ATOM 918 O O . LEU A 1 110 ? 6.797 -0.263 -34.093 1.00 66.25 110 LEU A O 1
ATOM 922 N N . ASN A 1 111 ? 7.815 1.755 -34.165 1.00 75.38 111 ASN A N 1
ATOM 923 C CA . ASN A 1 111 ? 8.097 1.780 -35.605 1.00 75.38 111 ASN A CA 1
ATOM 924 C C . ASN A 1 111 ? 6.845 1.474 -36.457 1.00 75.38 111 ASN A C 1
ATOM 926 O O . ASN A 1 111 ? 6.862 0.581 -37.295 1.00 75.38 111 ASN A O 1
ATOM 930 N N . GLY A 1 112 ? 5.716 2.132 -36.164 1.00 73.50 112 GLY A N 1
ATOM 931 C CA . GLY A 1 112 ? 4.437 1.926 -36.866 1.00 73.50 112 GLY A CA 1
ATOM 932 C C . GLY A 1 112 ? 3.661 0.657 -36.477 1.00 73.50 112 GLY A C 1
ATOM 933 O O . GLY A 1 112 ? 2.453 0.588 -36.694 1.00 73.50 112 GLY A O 1
ATOM 934 N N . ASN A 1 113 ? 4.296 -0.315 -35.813 1.00 71.25 113 ASN A N 1
ATOM 935 C CA . ASN A 1 113 ? 3.647 -1.557 -35.394 1.00 71.25 113 ASN A CA 1
ATOM 936 C C . ASN A 1 113 ? 2.986 -1.431 -34.016 1.00 71.25 113 ASN A C 1
ATOM 938 O O . ASN A 1 113 ? 3.609 -1.002 -33.037 1.00 71.25 113 ASN A O 1
ATOM 942 N N . ARG A 1 114 ? 1.721 -1.861 -33.915 1.00 76.38 114 ARG A N 1
ATOM 943 C CA 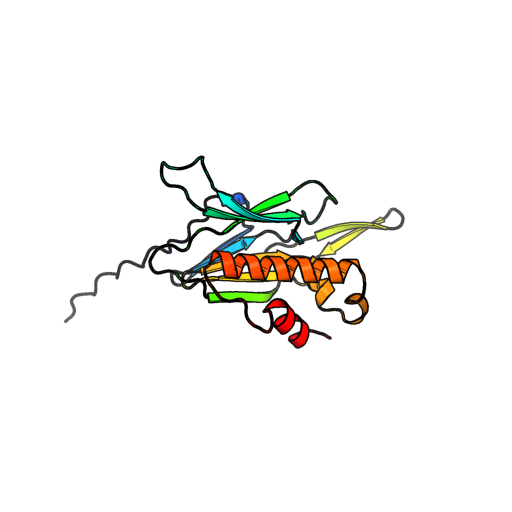. ARG A 1 114 ? 1.001 -1.962 -32.635 1.00 76.38 114 ARG A CA 1
ATOM 944 C C . ARG A 1 114 ? 1.540 -3.151 -31.842 1.00 76.38 114 ARG A C 1
ATOM 946 O O . ARG A 1 114 ? 1.362 -4.298 -32.239 1.00 76.38 114 ARG A O 1
ATOM 953 N N . LYS A 1 115 ? 2.159 -2.879 -30.696 1.00 75.31 115 LYS A N 1
ATOM 954 C CA . LYS A 1 115 ? 2.612 -3.885 -29.731 1.00 75.31 115 LYS A CA 1
ATOM 955 C C . LYS A 1 115 ? 1.797 -3.793 -28.446 1.00 75.31 115 LYS A C 1
ATOM 957 O O . LYS A 1 115 ? 1.241 -2.748 -28.101 1.00 75.31 115 LYS A O 1
ATOM 962 N N . SER A 1 116 ? 1.729 -4.898 -27.712 1.00 74.62 116 SER A N 1
ATOM 963 C CA . SER A 1 116 ? 1.129 -4.907 -26.382 1.00 74.62 116 SER A CA 1
ATOM 964 C C . SER A 1 116 ? 1.827 -5.879 -25.449 1.00 74.62 116 SER A C 1
ATOM 966 O O . SER A 1 116 ? 2.251 -6.942 -25.892 1.00 74.62 116 SER A O 1
ATOM 968 N N . TYR A 1 117 ? 1.900 -5.544 -24.164 1.00 71.38 117 TYR A N 1
ATOM 969 C CA . TYR A 1 117 ? 2.371 -6.461 -23.128 1.00 71.38 117 TYR A CA 1
ATOM 970 C C . TYR A 1 117 ? 1.418 -6.476 -21.934 1.00 71.38 117 TYR A C 1
ATOM 972 O O . TYR A 1 117 ? 0.817 -5.460 -21.581 1.00 71.38 117 TYR A O 1
ATOM 980 N N . GLY A 1 118 ? 1.277 -7.645 -21.312 1.00 76.62 118 GLY A N 1
ATOM 981 C CA . GLY A 1 118 ? 0.537 -7.814 -20.066 1.00 76.62 118 GLY A CA 1
ATOM 982 C C . GLY A 1 118 ? 1.446 -7.671 -18.848 1.00 76.62 118 GLY A C 1
ATOM 983 O O . GLY A 1 118 ? 2.643 -7.953 -18.915 1.00 76.62 118 GLY A O 1
ATOM 984 N N . PHE A 1 119 ? 0.890 -7.272 -17.707 1.00 82.44 119 PHE A N 1
ATOM 985 C CA . PHE A 1 119 ? 1.633 -7.347 -16.450 1.00 82.44 119 PHE A CA 1
ATOM 986 C C . PHE A 1 119 ? 1.723 -8.789 -15.945 1.00 82.44 119 PHE A C 1
ATOM 988 O O . PHE A 1 119 ? 0.710 -9.454 -15.754 1.00 82.44 119 PHE A O 1
ATOM 995 N N . ALA A 1 120 ? 2.943 -9.253 -15.668 1.00 85.94 120 ALA A N 1
ATOM 996 C CA . ALA A 1 120 ? 3.169 -10.554 -15.038 1.00 85.94 120 ALA A CA 1
ATOM 997 C C . ALA A 1 120 ? 2.840 -10.540 -13.532 1.00 85.94 120 ALA A C 1
ATOM 999 O O . ALA A 1 120 ? 2.454 -11.560 -12.961 1.00 85.94 120 ALA A O 1
ATOM 1000 N N . ARG A 1 121 ? 3.000 -9.382 -12.879 1.00 90.88 121 ARG A N 1
ATOM 1001 C CA . ARG A 1 121 ? 2.794 -9.183 -11.438 1.00 90.88 121 ARG A CA 1
ATOM 1002 C C . ARG A 1 121 ? 2.068 -7.867 -11.180 1.00 90.88 121 ARG A C 1
ATOM 1004 O O . ARG A 1 121 ? 2.333 -6.870 -11.845 1.00 90.88 121 ARG A O 1
ATOM 1011 N N . ALA A 1 122 ? 1.186 -7.873 -10.190 1.00 92.94 122 ALA A N 1
ATOM 1012 C CA . ALA A 1 122 ? 0.560 -6.692 -9.617 1.00 92.94 122 ALA A CA 1
ATOM 1013 C C . ALA A 1 122 ? 1.128 -6.482 -8.209 1.00 92.94 122 ALA A C 1
ATOM 1015 O O . ALA A 1 122 ? 0.918 -7.315 -7.324 1.00 92.94 122 ALA A O 1
ATOM 1016 N N . TYR A 1 123 ? 1.870 -5.392 -8.031 1.00 95.19 123 TYR A N 1
ATOM 1017 C CA . TYR A 1 123 ? 2.469 -5.002 -6.757 1.00 95.19 123 TYR A CA 1
ATOM 1018 C C . TYR A 1 123 ? 1.457 -4.205 -5.946 1.00 95.19 123 TYR A C 1
ATOM 1020 O O . TYR A 1 123 ? 0.698 -3.423 -6.525 1.00 95.19 123 TYR A O 1
ATOM 1028 N N . TYR A 1 124 ? 1.422 -4.411 -4.633 1.00 96.44 124 TYR A N 1
ATOM 1029 C CA . TYR A 1 124 ? 0.420 -3.794 -3.778 1.00 96.44 124 TYR A CA 1
ATOM 1030 C C . TYR A 1 124 ? 0.969 -3.293 -2.447 1.00 96.44 124 TYR A C 1
ATOM 1032 O O . TYR A 1 124 ? 1.943 -3.827 -1.916 1.00 96.44 124 TYR A O 1
ATOM 1040 N N . MET A 1 125 ? 0.255 -2.306 -1.912 1.00 97.62 125 MET A N 1
ATOM 1041 C CA . MET A 1 125 ? 0.241 -1.914 -0.509 1.00 97.62 125 MET A CA 1
ATOM 1042 C C . MET A 1 125 ? -1.103 -2.352 0.088 1.00 97.62 125 MET A C 1
ATOM 1044 O O . MET A 1 125 ? -2.165 -2.008 -0.428 1.00 97.62 125 MET A O 1
ATOM 1048 N N . GLU A 1 126 ? -1.069 -3.124 1.161 1.00 97.62 126 GLU A N 1
ATOM 1049 C CA . GLU A 1 126 ? -2.226 -3.592 1.915 1.00 97.62 126 GLU A CA 1
ATOM 1050 C C . GLU A 1 126 ? -2.340 -2.791 3.209 1.00 97.62 126 GLU A C 1
ATOM 1052 O O . GLU A 1 126 ? -1.436 -2.826 4.041 1.00 97.62 126 GLU A O 1
ATOM 1057 N N . VAL A 1 127 ? -3.471 -2.122 3.406 1.00 97.19 127 VAL A N 1
ATOM 1058 C CA . VAL A 1 127 ? -3.863 -1.571 4.706 1.00 97.19 127 VAL A CA 1
ATOM 1059 C C . VAL A 1 127 ? -4.723 -2.622 5.393 1.00 97.19 127 VAL A C 1
ATOM 1061 O O . VAL A 1 127 ? -5.847 -2.889 4.957 1.00 97.19 127 VAL A O 1
ATOM 1064 N N . ARG A 1 128 ? -4.176 -3.259 6.430 1.00 96.25 128 ARG A N 1
ATOM 1065 C CA . ARG A 1 128 ? -4.795 -4.412 7.087 1.00 96.25 128 ARG A CA 1
ATOM 1066 C C . ARG A 1 128 ? -5.522 -4.012 8.362 1.00 96.25 128 ARG A C 1
ATOM 1068 O O . ARG A 1 128 ? -4.977 -3.315 9.220 1.00 96.25 128 ARG A O 1
ATOM 1075 N N . PHE A 1 129 ? -6.715 -4.562 8.521 1.00 94.50 129 PHE A N 1
ATOM 1076 C CA . PHE A 1 129 ? -7.565 -4.460 9.698 1.00 94.50 129 PHE A CA 1
ATOM 1077 C C . PHE A 1 129 ? -7.879 -5.856 10.255 1.00 94.50 129 PHE A C 1
ATOM 1079 O O . PHE A 1 129 ? -7.638 -6.881 9.612 1.00 94.50 129 PHE A O 1
ATOM 1086 N N . LYS A 1 130 ? -8.427 -5.928 11.469 1.00 93.00 130 LYS A N 1
ATOM 1087 C CA . LYS A 1 130 ? -8.880 -7.196 12.062 1.00 93.00 130 LYS A CA 1
ATOM 1088 C C . LYS A 1 130 ? -10.024 -7.796 11.237 1.00 93.00 130 LYS A C 1
ATOM 1090 O O . LYS A 1 130 ? -10.048 -9.008 11.020 1.00 93.00 130 LYS A O 1
ATOM 1095 N N . ALA A 1 131 ? -10.936 -6.952 10.757 1.00 91.19 131 ALA A N 1
ATOM 1096 C CA . ALA A 1 131 ? -12.125 -7.342 10.003 1.00 91.19 131 ALA A CA 1
ATOM 1097 C C . ALA A 1 131 ? -11.932 -7.388 8.474 1.00 91.19 131 ALA A C 1
ATOM 1099 O O . ALA A 1 131 ? -12.895 -7.639 7.749 1.00 91.19 131 ALA A O 1
ATOM 1100 N N . GLY A 1 132 ? -10.729 -7.148 7.946 1.00 92.69 132 GLY A N 1
ATOM 1101 C CA . GLY A 1 132 ? -10.509 -7.122 6.498 1.00 92.69 132 GLY A CA 1
ATOM 1102 C C . GLY A 1 132 ? -9.283 -6.328 6.076 1.00 92.69 132 GLY A C 1
ATOM 1103 O O . GLY A 1 132 ? -8.486 -5.927 6.917 1.00 92.69 132 GLY 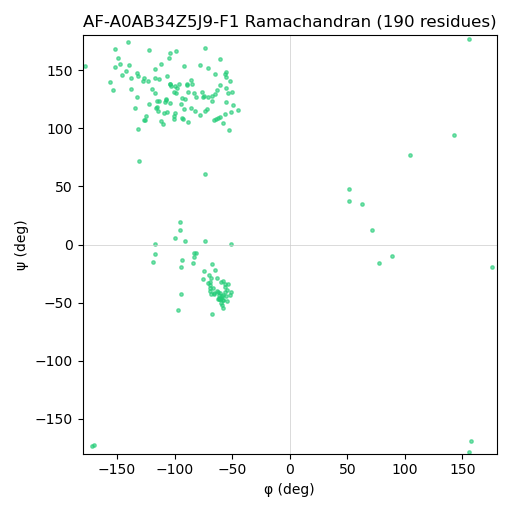A O 1
ATOM 1104 N N . SER A 1 133 ? -9.154 -6.069 4.778 1.00 94.25 133 SER A N 1
ATOM 1105 C CA . SER A 1 133 ? -8.029 -5.314 4.218 1.00 94.25 133 SER A CA 1
ATOM 1106 C C . SER A 1 133 ? -8.435 -4.502 2.994 1.00 94.25 133 SER A C 1
ATOM 1108 O O . SER A 1 133 ? -9.366 -4.855 2.267 1.00 94.25 133 SER A O 1
ATOM 1110 N N . VAL A 1 134 ? -7.687 -3.433 2.731 1.00 94.31 134 VAL A N 1
ATOM 1111 C CA . VAL A 1 134 ? -7.752 -2.674 1.476 1.00 94.31 134 VAL A CA 1
ATOM 1112 C C . VAL A 1 134 ? -6.413 -2.799 0.756 1.00 94.31 134 VAL A C 1
ATOM 1114 O O . VAL A 1 134 ? -5.380 -2.379 1.272 1.00 94.31 134 VAL A O 1
ATOM 1117 N N . PHE A 1 135 ? -6.436 -3.383 -0.438 1.00 95.19 135 PHE A N 1
ATOM 1118 C CA . PHE A 1 135 ? -5.288 -3.583 -1.313 1.00 95.19 135 PHE A CA 1
ATOM 1119 C C . PHE A 1 135 ? -5.254 -2.509 -2.396 1.00 95.19 135 PHE A C 1
ATOM 1121 O O . PHE A 1 135 ? -6.093 -2.494 -3.301 1.00 95.19 135 PHE A O 1
ATOM 1128 N N . PHE A 1 136 ? -4.237 -1.659 -2.326 1.00 94.25 136 PHE A N 1
ATOM 1129 C CA . PHE A 1 136 ? -3.904 -0.674 -3.344 1.00 94.25 136 PHE A CA 1
ATOM 1130 C C . PHE A 1 136 ? -2.854 -1.246 -4.287 1.00 94.25 136 PHE A C 1
ATOM 1132 O O . PHE A 1 136 ? -1.763 -1.599 -3.842 1.00 94.25 136 PHE A O 1
ATOM 1139 N N . TYR A 1 137 ? -3.155 -1.322 -5.581 1.00 93.75 137 TYR A N 1
ATOM 1140 C CA . TYR A 1 137 ? -2.220 -1.845 -6.579 1.00 93.75 137 TYR A CA 1
ATOM 1141 C C . TYR A 1 137 ? -1.493 -0.728 -7.323 1.00 93.75 137 TYR A C 1
ATOM 1143 O O . TYR A 1 137 ? -2.126 0.167 -7.879 1.00 93.75 137 TYR A O 1
ATOM 1151 N N . PHE A 1 138 ? -0.166 -0.832 -7.406 1.00 92.62 138 PHE A N 1
ATOM 1152 C CA . PHE A 1 138 ? 0.701 0.193 -7.983 1.00 92.62 138 PHE A CA 1
ATOM 1153 C C . PHE A 1 138 ? 1.716 -0.401 -8.956 1.00 92.62 138 PHE A C 1
ATOM 1155 O O . PHE A 1 138 ? 2.504 -1.275 -8.594 1.00 92.62 138 PHE A O 1
ATOM 1162 N N . LYS A 1 139 ? 1.770 0.125 -10.181 1.00 89.69 139 LYS A N 1
ATOM 1163 C CA . LYS A 1 139 ? 2.836 -0.192 -11.143 1.00 89.69 139 LYS A CA 1
ATOM 1164 C C . LYS A 1 139 ? 4.187 0.344 -10.660 1.00 89.69 139 LYS A C 1
ATOM 1166 O O . LYS A 1 139 ? 5.204 -0.324 -10.832 1.00 89.69 139 LYS A O 1
ATOM 1171 N N . GLY A 1 140 ? 4.193 1.526 -10.043 1.00 89.06 140 GLY A N 1
ATOM 1172 C CA . GLY A 1 140 ? 5.394 2.222 -9.586 1.00 89.06 140 GLY A CA 1
ATOM 1173 C C . GLY A 1 140 ? 6.214 1.435 -8.564 1.00 89.06 140 GLY A C 1
ATOM 1174 O O . GLY A 1 140 ? 7.437 1.497 -8.617 1.00 89.06 140 GLY A O 1
ATOM 1175 N N . LEU A 1 141 ? 5.580 0.622 -7.707 1.00 92.56 141 LEU A N 1
ATOM 1176 C CA . LEU A 1 141 ? 6.278 -0.152 -6.667 1.00 92.56 141 LEU A CA 1
ATOM 1177 C C . LEU A 1 141 ? 7.347 -1.098 -7.225 1.00 92.56 141 LEU A C 1
ATOM 1179 O O . LEU A 1 141 ? 8.372 -1.299 -6.583 1.00 92.56 141 LEU A O 1
ATOM 1183 N N . TYR A 1 142 ? 7.156 -1.634 -8.434 1.00 90.19 142 TYR A N 1
ATOM 1184 C CA . TYR A 1 142 ? 8.173 -2.455 -9.099 1.00 90.19 142 TYR A CA 1
ATOM 1185 C C . TYR A 1 142 ? 9.511 -1.717 -9.252 1.00 90.19 142 TYR A C 1
ATOM 1187 O O . TYR A 1 142 ? 10.567 -2.326 -9.099 1.00 90.19 142 TYR A O 1
ATOM 1195 N N . ARG A 1 143 ? 9.477 -0.404 -9.521 1.00 89.06 143 ARG A N 1
ATOM 1196 C CA . ARG A 1 143 ? 10.688 0.409 -9.707 1.00 89.06 143 ARG A CA 1
ATOM 1197 C C . ARG A 1 143 ? 11.533 0.502 -8.442 1.00 89.06 143 ARG A C 1
ATOM 1199 O O . ARG A 1 143 ? 12.720 0.785 -8.557 1.00 89.06 143 ARG A O 1
ATOM 1206 N N . LEU A 1 144 ? 10.924 0.268 -7.278 1.00 91.38 144 LEU A N 1
ATOM 1207 C CA . LEU A 1 144 ? 11.605 0.305 -5.989 1.00 91.38 144 LEU A CA 1
ATOM 1208 C C . LEU A 1 144 ? 12.337 -1.005 -5.649 1.00 91.38 144 LEU A C 1
ATOM 1210 O O . LEU A 1 144 ? 13.054 -1.074 -4.658 1.00 91.38 144 LEU A O 1
ATOM 1214 N N . LEU A 1 145 ? 12.160 -2.052 -6.460 1.00 89.94 145 LEU A N 1
ATOM 1215 C CA . LEU A 1 145 ? 12.816 -3.353 -6.278 1.00 89.94 145 LEU A CA 1
ATOM 1216 C C . LEU A 1 145 ? 14.037 -3.546 -7.189 1.00 89.94 145 LEU A C 1
ATOM 1218 O O . LEU A 1 145 ? 14.600 -4.636 -7.233 1.00 89.94 145 LEU A O 1
ATOM 1222 N N . ASP A 1 146 ? 14.424 -2.510 -7.932 1.00 84.94 146 ASP A N 1
ATOM 1223 C CA . ASP A 1 146 ? 15.557 -2.519 -8.855 1.00 84.94 146 ASP A CA 1
ATOM 1224 C C . ASP A 1 146 ? 16.676 -1.628 -8.300 1.00 84.94 146 ASP A C 1
ATOM 1226 O O . ASP A 1 146 ? 16.595 -0.396 -8.378 1.00 84.94 146 ASP A O 1
ATOM 1230 N N . LYS A 1 147 ? 17.725 -2.254 -7.743 1.00 78.25 147 LYS A N 1
ATOM 1231 C CA . LYS A 1 147 ? 18.877 -1.566 -7.128 1.00 78.25 147 LYS A CA 1
ATOM 1232 C C . LYS A 1 147 ? 19.481 -0.504 -8.041 1.00 78.25 147 LYS A C 1
ATOM 1234 O O . LYS A 1 147 ? 19.806 0.583 -7.569 1.00 78.25 147 LYS A O 1
ATOM 1239 N N . GLN A 1 148 ? 19.594 -0.786 -9.339 1.00 79.69 148 GLN A N 1
ATOM 1240 C CA . GLN A 1 148 ? 20.231 0.124 -10.293 1.00 79.69 148 GLN A CA 1
ATOM 1241 C C . GLN A 1 148 ? 19.408 1.397 -10.500 1.00 79.69 148 GLN A C 1
ATOM 1243 O O . GLN A 1 148 ? 19.951 2.463 -10.783 1.00 79.69 148 GLN A O 1
ATOM 1248 N N . ARG A 1 149 ? 18.085 1.310 -10.334 1.00 76.81 149 ARG A N 1
ATOM 1249 C CA . ARG A 1 149 ? 17.174 2.436 -10.554 1.00 76.81 149 ARG A CA 1
ATOM 1250 C C . ARG A 1 149 ? 16.863 3.211 -9.283 1.00 76.81 149 ARG A C 1
ATOM 1252 O O . ARG A 1 149 ? 16.418 4.350 -9.393 1.00 76.81 149 ARG A O 1
ATOM 1259 N N . MET A 1 150 ? 17.071 2.645 -8.096 1.00 73.81 150 MET A N 1
ATOM 1260 C CA . MET A 1 150 ? 16.693 3.272 -6.818 1.00 73.81 150 MET A CA 1
ATOM 1261 C C . MET A 1 150 ? 17.256 4.683 -6.624 1.00 73.81 150 MET A C 1
ATOM 1263 O O . MET A 1 150 ? 16.583 5.541 -6.058 1.00 73.81 150 MET A O 1
ATOM 1267 N N . ASN A 1 151 ? 18.455 4.945 -7.143 1.00 78.62 151 ASN A N 1
ATOM 1268 C CA . ASN A 1 151 ? 19.129 6.225 -6.946 1.00 78.62 151 ASN A CA 1
ATOM 1269 C C . ASN A 1 151 ? 18.671 7.341 -7.892 1.00 78.62 151 ASN A C 1
ATOM 1271 O O . ASN A 1 151 ? 19.069 8.492 -7.690 1.00 78.62 151 ASN A O 1
ATOM 1275 N N . ASN A 1 152 ? 17.829 7.049 -8.891 1.00 88.12 152 ASN A N 1
ATOM 1276 C CA . ASN A 1 152 ? 17.325 8.095 -9.773 1.00 88.12 152 ASN A CA 1
ATOM 1277 C C . ASN A 1 152 ? 16.326 9.016 -9.044 1.00 88.12 152 ASN A C 1
ATOM 1279 O O . ASN A 1 152 ? 15.649 8.624 -8.092 1.00 88.12 152 ASN A O 1
ATOM 1283 N N . HIS A 1 153 ? 16.246 10.267 -9.502 1.00 88.75 153 HIS A N 1
ATOM 1284 C CA . HIS A 1 153 ? 15.446 11.314 -8.860 1.00 88.75 153 HIS A CA 1
ATOM 1285 C C . HIS A 1 153 ? 13.969 10.920 -8.698 1.00 88.75 153 HIS A C 1
ATOM 1287 O O . HIS A 1 153 ? 13.395 11.069 -7.620 1.00 88.75 153 HIS A O 1
ATOM 1293 N N . TYR A 1 154 ? 13.373 10.334 -9.740 1.00 87.19 154 TYR A N 1
ATOM 1294 C CA . TYR A 1 154 ? 11.979 9.896 -9.709 1.00 87.19 154 TYR A CA 1
ATOM 1295 C C . TYR A 1 154 ? 11.723 8.827 -8.634 1.00 87.19 154 TYR A C 1
ATOM 1297 O O . TYR A 1 154 ? 10.734 8.907 -7.912 1.00 87.19 154 TYR A O 1
ATOM 1305 N N . ASN A 1 155 ? 12.604 7.835 -8.495 1.00 89.88 155 ASN A N 1
ATOM 1306 C CA . ASN A 1 155 ? 12.430 6.758 -7.524 1.00 89.88 155 ASN A CA 1
ATOM 1307 C C . ASN A 1 155 ? 12.626 7.242 -6.085 1.00 89.88 155 ASN A C 1
ATOM 1309 O O . ASN A 1 155 ? 11.912 6.772 -5.201 1.00 89.88 155 ASN A O 1
ATOM 1313 N N . LYS A 1 156 ? 13.509 8.222 -5.852 1.00 91.75 156 LYS A N 1
ATOM 1314 C CA . LYS A 1 156 ? 13.624 8.899 -4.549 1.00 91.75 156 LYS A CA 1
ATOM 1315 C C . LYS A 1 156 ? 12.322 9.609 -4.168 1.00 91.75 156 LYS A C 1
ATOM 1317 O O . LYS A 1 156 ? 11.835 9.423 -3.055 1.00 91.75 156 LYS A O 1
ATOM 1322 N N . ILE A 1 157 ? 11.720 10.350 -5.105 1.00 92.19 157 ILE A N 1
ATOM 1323 C CA . ILE A 1 157 ? 10.411 10.994 -4.898 1.00 92.19 157 ILE A CA 1
ATOM 1324 C C . ILE A 1 157 ? 9.332 9.945 -4.627 1.00 92.19 157 ILE A C 1
ATOM 1326 O O . ILE A 1 157 ? 8.564 10.080 -3.677 1.00 92.19 157 ILE A O 1
ATOM 1330 N N . LEU A 1 158 ? 9.283 8.884 -5.436 1.00 92.56 158 LEU A N 1
ATOM 1331 C CA . LEU A 1 158 ? 8.306 7.810 -5.283 1.00 92.56 158 LEU A CA 1
ATOM 1332 C C . LEU A 1 158 ? 8.420 7.140 -3.906 1.00 92.56 158 LEU A C 1
ATOM 1334 O O . LEU A 1 158 ? 7.407 6.922 -3.245 1.00 92.56 158 LEU A O 1
ATOM 1338 N N . PHE A 1 159 ? 9.641 6.848 -3.457 1.00 94.44 159 PHE A N 1
ATOM 1339 C CA . PHE A 1 159 ? 9.908 6.273 -2.141 1.00 94.44 159 PHE A CA 1
ATOM 1340 C C . PHE A 1 159 ? 9.461 7.199 -1.001 1.00 94.44 159 PHE A C 1
ATOM 1342 O O . PHE A 1 159 ? 8.762 6.742 -0.094 1.00 94.44 159 PHE A O 1
ATOM 1349 N N . SER A 1 160 ? 9.800 8.493 -1.069 1.00 94.31 160 SER A N 1
ATOM 1350 C CA . SER A 1 160 ? 9.341 9.488 -0.087 1.00 94.31 160 SER A CA 1
ATOM 1351 C C . SER A 1 160 ? 7.818 9.536 -0.033 1.00 94.31 160 SER A C 1
ATOM 1353 O O . SER A 1 160 ? 7.235 9.416 1.036 1.00 94.31 160 SER A O 1
ATOM 1355 N N . MET A 1 161 ? 7.163 9.598 -1.193 1.00 94.56 161 MET A N 1
ATOM 1356 C CA . MET A 1 161 ? 5.709 9.690 -1.298 1.00 94.56 161 MET A CA 1
ATOM 1357 C C . MET A 1 161 ? 4.988 8.495 -0.666 1.00 94.56 161 MET A C 1
ATOM 1359 O O . MET A 1 161 ? 3.983 8.681 0.018 1.00 94.56 161 MET A O 1
ATOM 1363 N N . PHE A 1 162 ? 5.487 7.271 -0.865 1.00 95.94 162 PHE A N 1
ATOM 1364 C CA . PHE A 1 162 ? 4.927 6.102 -0.186 1.00 95.94 162 PHE A CA 1
ATOM 1365 C C . PHE A 1 162 ? 5.222 6.110 1.315 1.00 95.94 162 PHE A C 1
ATOM 1367 O O . PHE A 1 162 ? 4.330 5.793 2.093 1.00 95.94 162 PHE A O 1
ATOM 1374 N N . THR A 1 163 ? 6.425 6.507 1.727 1.00 96.62 163 THR A N 1
ATOM 1375 C CA . THR A 1 163 ? 6.794 6.599 3.150 1.00 96.62 163 THR A CA 1
ATOM 1376 C C . THR A 1 163 ? 5.917 7.617 3.890 1.00 96.62 163 THR A C 1
ATOM 1378 O O . THR A 1 163 ? 5.455 7.367 5.002 1.00 96.62 163 THR A O 1
ATOM 1381 N N . ASP A 1 164 ? 5.637 8.759 3.265 1.00 96.88 164 ASP A N 1
ATOM 1382 C CA . ASP A 1 164 ? 4.766 9.793 3.821 1.00 96.88 164 ASP A CA 1
ATOM 1383 C C . ASP A 1 164 ? 3.305 9.327 3.870 1.00 96.88 164 ASP A C 1
ATOM 1385 O O . ASP A 1 164 ? 2.610 9.574 4.858 1.00 96.88 164 ASP A O 1
ATOM 1389 N N . LEU A 1 165 ? 2.855 8.580 2.855 1.00 96.62 165 LEU A N 1
ATOM 1390 C CA . LEU A 1 165 ? 1.547 7.922 2.867 1.00 96.62 165 LEU A CA 1
ATOM 1391 C C . LEU A 1 165 ? 1.430 6.938 4.037 1.00 96.62 165 LEU A C 1
ATOM 1393 O O . LEU A 1 165 ? 0.420 6.955 4.740 1.00 96.62 165 LEU A O 1
ATOM 1397 N N . GLU A 1 166 ? 2.446 6.104 4.274 1.00 97.50 166 GLU A N 1
ATOM 1398 C CA . GLU A 1 166 ? 2.453 5.179 5.408 1.00 97.50 166 GLU A CA 1
ATOM 1399 C C . GLU A 1 166 ? 2.339 5.936 6.733 1.00 97.50 166 GLU A C 1
ATOM 1401 O O . GLU A 1 166 ? 1.448 5.638 7.528 1.00 97.50 166 GLU A O 1
ATOM 1406 N N . LYS A 1 167 ? 3.195 6.940 6.959 1.00 97.38 167 LYS A N 1
ATOM 1407 C CA . LYS A 1 167 ? 3.193 7.743 8.192 1.00 97.38 167 LYS A CA 1
ATOM 1408 C C . LYS A 1 167 ? 1.822 8.349 8.472 1.00 97.38 167 LYS A C 1
ATOM 1410 O O . LYS A 1 167 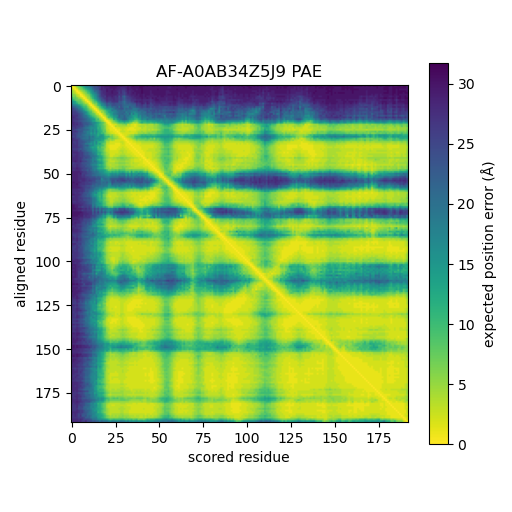? 1.305 8.169 9.573 1.00 97.38 167 LYS A O 1
ATOM 1415 N N . GLN A 1 168 ? 1.205 8.988 7.477 1.00 96.88 168 GLN A N 1
ATOM 1416 C CA . GLN A 1 168 ? -0.101 9.619 7.671 1.00 96.88 168 GLN A CA 1
ATOM 1417 C C . GLN A 1 168 ? -1.234 8.601 7.878 1.00 96.88 168 GLN A C 1
ATOM 1419 O O . GLN A 1 168 ? -2.165 8.880 8.628 1.00 96.88 168 GLN A O 1
ATOM 1424 N N . ILE A 1 169 ? -1.176 7.410 7.267 1.00 96.62 169 ILE A N 1
ATOM 1425 C CA . ILE A 1 169 ? -2.147 6.336 7.554 1.00 96.62 169 ILE A CA 1
ATOM 1426 C C . ILE A 1 169 ? -1.986 5.837 8.996 1.00 96.62 169 ILE A C 1
ATOM 1428 O O . ILE A 1 169 ? -2.982 5.622 9.687 1.00 96.62 169 ILE A O 1
ATOM 1432 N N . TYR A 1 170 ? -0.748 5.651 9.463 1.00 97.31 170 TYR A N 1
ATOM 1433 C CA . TYR A 1 170 ? -0.473 5.257 10.847 1.00 97.31 170 TYR A CA 1
ATOM 1434 C C . TYR A 1 170 ? -0.997 6.304 11.836 1.00 97.31 170 TYR A C 1
ATOM 1436 O O . TYR A 1 170 ? -1.708 5.946 12.777 1.00 97.31 170 TYR A O 1
ATOM 1444 N N . GLU A 1 171 ? -0.725 7.584 11.580 1.00 95.75 171 GLU A N 1
ATOM 1445 C CA . GLU A 1 171 ? -1.224 8.710 12.372 1.00 95.75 171 GLU A CA 1
ATOM 1446 C C . GLU A 1 171 ? -2.756 8.778 12.377 1.00 95.75 171 GLU A C 1
ATOM 1448 O O . GLU A 1 171 ? -3.364 8.839 13.445 1.00 95.75 171 GLU A O 1
ATOM 1453 N N . PHE A 1 172 ? -3.395 8.660 11.209 1.00 94.44 172 PHE A N 1
ATOM 1454 C CA . PHE A 1 172 ? -4.855 8.652 11.074 1.00 94.44 172 PHE A CA 1
ATOM 1455 C C . PHE A 1 172 ? -5.526 7.564 11.926 1.00 94.44 172 PHE A C 1
ATOM 1457 O O . PHE A 1 172 ? -6.620 7.766 12.453 1.00 94.44 172 PHE A O 1
ATOM 1464 N N . TYR A 1 173 ? -4.864 6.417 12.094 1.00 94.69 173 TYR A N 1
ATOM 1465 C CA . TYR A 1 173 ? -5.341 5.313 12.929 1.00 94.69 173 TYR A CA 1
ATOM 1466 C C . TYR A 1 173 ? -4.770 5.305 14.355 1.00 94.69 173 TYR A C 1
ATOM 1468 O O . TYR A 1 173 ? -4.930 4.309 15.071 1.00 94.69 173 TYR A O 1
ATOM 1476 N N . GLY A 1 174 ? -4.119 6.389 14.785 1.00 93.56 174 GLY A N 1
ATOM 1477 C CA . GLY A 1 174 ? -3.584 6.542 16.138 1.00 93.56 174 GLY A CA 1
ATOM 1478 C C . GLY A 1 174 ? -2.506 5.511 16.481 1.00 93.56 174 GLY A C 1
ATOM 1479 O O . GLY A 1 174 ? -2.450 5.016 17.609 1.00 93.56 174 GLY A O 1
ATOM 1480 N N . LYS A 1 175 ? -1.685 5.110 15.504 1.00 95.56 175 LYS A N 1
ATOM 1481 C CA . LYS A 1 175 ? -0.562 4.182 15.687 1.00 95.56 175 LYS A CA 1
ATOM 1482 C C . LYS A 1 175 ? 0.769 4.877 15.452 1.00 95.56 175 LYS A C 1
ATOM 1484 O O . LYS A 1 175 ? 0.925 5.660 14.525 1.00 95.56 175 LYS A O 1
ATOM 1489 N N . LYS A 1 176 ? 1.765 4.508 16.261 1.00 96.19 176 LYS A N 1
ATOM 1490 C CA . LYS A 1 176 ? 3.152 4.919 16.041 1.00 96.19 176 LYS A CA 1
ATOM 1491 C C . LYS A 1 176 ? 3.678 4.253 14.769 1.00 96.19 176 LYS A C 1
ATOM 1493 O O . LYS A 1 176 ? 3.583 3.033 14.626 1.00 96.19 176 LYS A O 1
ATOM 1498 N N . TYR A 1 177 ? 4.231 5.055 13.866 1.00 96.75 177 TYR A N 1
ATOM 1499 C CA . TYR A 1 177 ? 4.948 4.554 12.700 1.00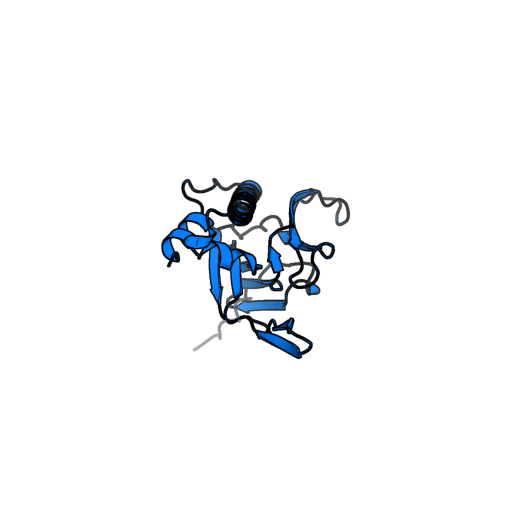 96.75 177 TYR A CA 1
ATOM 1500 C C . TYR A 1 177 ? 6.196 3.769 13.157 1.00 96.75 177 TYR A C 1
ATOM 1502 O O . TYR A 1 177 ? 6.900 4.235 14.058 1.00 96.75 177 TYR A O 1
ATOM 1510 N N . PRO A 1 178 ? 6.460 2.563 12.620 1.00 94.06 178 PRO A N 1
ATOM 1511 C CA . PRO A 1 178 ? 7.610 1.765 13.037 1.00 94.06 178 PRO A CA 1
ATOM 1512 C C . PRO A 1 178 ? 8.928 2.457 12.671 1.00 94.06 178 PRO A C 1
ATOM 1514 O O . PRO A 1 178 ? 9.022 3.098 11.629 1.00 94.06 178 PRO A O 1
ATOM 1517 N N . GLU A 1 179 ? 9.956 2.267 13.502 1.00 90.31 179 GLU A N 1
ATOM 1518 C CA . GLU A 1 179 ? 11.300 2.834 13.293 1.00 90.31 179 GLU A CA 1
ATOM 1519 C C . GLU A 1 179 ? 11.845 2.511 11.896 1.00 90.31 179 GLU A C 1
ATOM 1521 O O . GLU A 1 179 ? 12.317 3.386 11.174 1.00 90.31 179 GLU A O 1
ATOM 1526 N N . GLN A 1 180 ? 11.665 1.259 11.472 1.00 93.38 180 GLN A N 1
ATOM 1527 C CA . GLN A 1 180 ? 11.877 0.844 10.096 1.00 93.38 180 GLN A CA 1
ATOM 1528 C C . GLN A 1 180 ? 10.529 0.596 9.405 1.00 93.38 180 GLN A C 1
ATOM 1530 O O . GLN A 1 180 ? 9.795 -0.339 9.753 1.00 93.38 180 GLN A O 1
ATOM 1535 N N . GLY A 1 181 ? 10.241 1.435 8.407 1.00 95.31 181 GLY A N 1
ATOM 1536 C CA . GLY A 1 181 ? 9.003 1.447 7.628 1.00 95.31 181 GLY A CA 1
ATOM 1537 C C . GLY A 1 181 ? 8.661 0.122 6.937 1.00 95.31 181 GLY A C 1
ATOM 1538 O O . GLY A 1 181 ? 9.579 -0.582 6.496 1.00 95.31 181 GLY A O 1
ATOM 1539 N N . PRO A 1 182 ? 7.367 -0.232 6.796 1.00 97.44 182 PRO A N 1
ATOM 1540 C CA . PRO A 1 182 ? 6.950 -1.438 6.081 1.00 97.44 182 PRO A CA 1
ATOM 1541 C C . PRO A 1 182 ? 7.463 -1.494 4.636 1.00 97.44 182 PRO A C 1
ATOM 1543 O O . PRO A 1 182 ? 7.946 -2.550 4.213 1.00 97.44 182 PRO A O 1
ATOM 1546 N N . LEU A 1 183 ? 7.442 -0.373 3.909 1.00 96.75 183 LEU A N 1
ATOM 1547 C CA . LEU A 1 183 ? 8.005 -0.264 2.564 1.00 96.75 183 LEU A CA 1
ATOM 1548 C C . LEU A 1 183 ? 9.499 -0.589 2.554 1.00 96.75 183 LEU A C 1
ATOM 1550 O O . LEU A 1 183 ? 9.936 -1.432 1.772 1.00 96.75 183 LEU A O 1
ATOM 1554 N N . THR A 1 184 ? 10.279 0.035 3.440 1.00 95.75 184 THR A N 1
ATOM 1555 C CA . THR A 1 184 ? 11.728 -0.199 3.553 1.00 95.75 184 THR A CA 1
ATOM 1556 C C . THR A 1 184 ? 12.030 -1.666 3.836 1.00 95.75 184 THR A C 1
ATOM 1558 O O . THR A 1 184 ? 12.849 -2.269 3.143 1.00 95.75 184 THR A O 1
ATOM 1561 N N . LYS A 1 185 ? 11.332 -2.276 4.805 1.00 96.12 185 LYS A N 1
ATOM 1562 C CA . LYS A 1 185 ? 11.480 -3.707 5.127 1.00 96.12 185 LYS A CA 1
ATOM 1563 C C . LYS A 1 185 ? 11.192 -4.591 3.921 1.00 96.12 185 LYS A C 1
ATOM 1565 O O . LYS A 1 185 ? 11.915 -5.552 3.659 1.00 96.12 185 LYS A O 1
ATOM 1570 N N . TRP A 1 186 ? 10.130 -4.277 3.187 1.00 96.50 186 TRP A N 1
ATOM 1571 C CA . TRP A 1 186 ? 9.744 -5.045 2.015 1.00 96.50 186 TRP A CA 1
ATOM 1572 C C . TRP A 1 186 ? 10.747 -4.908 0.868 1.00 96.50 186 TRP A C 1
ATOM 1574 O O . TRP A 1 186 ? 11.102 -5.926 0.273 1.00 96.50 186 TRP A O 1
ATOM 1584 N N . ILE A 1 187 ? 11.238 -3.696 0.595 1.00 94.12 187 ILE A N 1
ATOM 1585 C CA . ILE A 1 187 ? 12.292 -3.447 -0.395 1.00 94.12 187 ILE A CA 1
ATOM 1586 C C . ILE A 1 187 ? 13.533 -4.259 -0.029 1.00 94.12 187 ILE A C 1
ATOM 1588 O O . ILE A 1 187 ? 13.947 -5.092 -0.825 1.00 94.12 187 ILE A O 1
ATOM 1592 N N . LEU A 1 188 ? 14.066 -4.124 1.190 1.00 93.06 188 LEU A N 1
ATOM 1593 C CA . LEU A 1 188 ? 15.270 -4.848 1.627 1.00 93.06 188 LEU A CA 1
ATOM 1594 C C . LEU A 1 188 ? 15.154 -6.368 1.456 1.00 93.06 188 LEU A C 1
ATOM 1596 O O . LEU A 1 188 ? 16.101 -7.009 1.011 1.00 93.06 188 LEU A O 1
ATOM 1600 N N . LYS A 1 189 ? 13.979 -6.942 1.736 1.00 93.69 189 LYS A N 1
ATOM 1601 C CA . LYS A 1 189 ? 13.717 -8.379 1.562 1.00 93.69 189 LYS A CA 1
ATOM 1602 C C . LYS A 1 189 ? 13.656 -8.826 0.093 1.00 93.69 189 LYS A C 1
ATOM 1604 O O . LYS A 1 189 ? 13.859 -10.002 -0.193 1.00 93.69 189 LYS A O 1
ATOM 1609 N N . ASN A 1 190 ? 13.303 -7.929 -0.826 1.00 92.00 190 ASN A N 1
ATOM 1610 C CA . ASN A 1 190 ? 13.014 -8.256 -2.229 1.00 92.00 190 ASN A CA 1
ATOM 1611 C C . ASN A 1 190 ? 13.982 -7.608 -3.226 1.00 92.00 190 ASN A C 1
ATOM 1613 O O . ASN A 1 190 ? 13.819 -7.807 -4.432 1.00 92.00 190 ASN A O 1
ATOM 1617 N N . LEU A 1 191 ? 14.958 -6.840 -2.742 1.00 85.31 191 LEU A N 1
ATOM 1618 C CA . LEU A 1 191 ? 16.023 -6.261 -3.543 1.00 85.31 191 LEU A CA 1
ATOM 1619 C C . LEU A 1 191 ? 16.841 -7.392 -4.164 1.00 85.31 191 LEU A C 1
ATOM 1621 O O . LEU A 1 191 ? 17.579 -8.095 -3.473 1.00 85.31 191 LEU A O 1
ATOM 1625 N N . LYS A 1 192 ? 16.696 -7.545 -5.477 1.00 63.03 192 LYS A N 1
ATOM 1626 C CA . LYS A 1 192 ? 17.581 -8.374 -6.290 1.00 63.03 192 LYS A CA 1
ATOM 1627 C C . LYS A 1 192 ? 18.847 -7.580 -6.582 1.00 63.03 192 LYS A C 1
ATOM 1629 O O . LYS A 1 192 ? 18.716 -6.403 -6.977 1.00 63.03 192 LYS A O 1
#

Mean predicted aligned error: 9.84 Å

Foldseek 3Di:
DDDDDDPDPQPQLPDDFPCLVQFPDWDADSQAIETHGPAFAAWDDWAWDWDPPDDPDTWIKIKTWTHHPPDPDDDTDIGIDGADDPPKAFDAKAKDKDADPDWDKDWDDDPNDIDIDTDRIWIWIWRDMPRYIYTHTHPLLVQLQEPVNCPDPVNVVRVVVVQVVRCRVCVVRVHDQDPQHNSNVVSVVRRD

Organism: Borreliella afzelii (NCBI:txid29518)

pLDDT: mean 80.07, std 18.43, range [31.44, 98.38]

Sequence (192 aa):
METAPEPIKKGKCKVECQNKERFILIEKENGKAMYHTKIMMDVYKFGVYENKKKSKKKRMEFRVSLRALFNGERIVEETHLYPIKEGDKFIGIFYGFRKPIKKAIVKYQLNGNRKSYGFARAYYMEVRFKAGSVFFYFKGLYRLLDKQRMNNHYNKILFSMFTDLEKQIYEFYGKKYPEQGPLTKWILKNLK